Protein AF-V9EL13-F1 (afdb_monomer_lite)

Organism: NCBI:txid1317065

Structure (mmCIF, N/CA/C/O backbone):
data_AF-V9EL13-F1
#
_entry.id   AF-V9EL13-F1
#
loop_
_atom_site.group_PDB
_atom_site.id
_atom_site.type_symbol
_atom_site.label_atom_id
_atom_site.label_alt_id
_atom_site.label_comp_id
_atom_site.label_asym_id
_atom_site.label_entity_id
_atom_site.label_seq_id
_atom_site.pdbx_PDB_ins_code
_atom_site.Cartn_x
_atom_site.Cartn_y
_atom_site.Cartn_z
_atom_site.occupancy
_atom_site.B_iso_or_equiv
_atom_site.auth_seq_id
_atom_site.auth_comp_id
_atom_site.auth_asym_id
_atom_site.auth_atom_id
_atom_site.pdbx_PDB_model_num
ATOM 1 N N . MET A 1 1 ? -51.137 -16.359 30.916 1.00 35.59 1 MET A N 1
ATOM 2 C CA . MET A 1 1 ? -50.747 -15.544 32.087 1.00 35.59 1 MET A CA 1
ATOM 3 C C . MET A 1 1 ? -49.727 -16.357 32.876 1.00 35.59 1 MET A C 1
ATOM 5 O O . MET A 1 1 ? -50.108 -17.359 33.464 1.00 35.59 1 MET A O 1
ATOM 9 N N . ALA A 1 2 ? -48.431 -16.058 32.765 1.00 28.78 2 ALA A N 1
ATOM 10 C CA . ALA A 1 2 ? -47.400 -16.828 33.467 1.00 28.78 2 ALA A CA 1
ATOM 11 C C . ALA A 1 2 ? -47.345 -16.403 34.949 1.00 28.78 2 ALA A C 1
ATOM 13 O O . ALA A 1 2 ? -47.438 -15.203 35.216 1.00 28.78 2 ALA A O 1
ATOM 14 N N . PRO A 1 3 ? -47.212 -17.334 35.911 1.00 33.00 3 PRO A N 1
ATOM 15 C CA . PRO A 1 3 ? -47.057 -16.974 37.312 1.00 33.00 3 PRO A CA 1
ATOM 16 C C . PRO A 1 3 ? -45.688 -16.318 37.505 1.00 33.00 3 PRO A C 1
ATOM 18 O O . PRO A 1 3 ? -44.659 -16.894 37.148 1.00 33.00 3 PRO A O 1
ATOM 21 N N . VAL A 1 4 ? -45.676 -15.109 38.067 1.00 36.12 4 VAL A N 1
ATOM 22 C CA . VAL A 1 4 ? -44.449 -14.434 38.497 1.00 36.12 4 VAL A CA 1
ATOM 23 C C . VAL A 1 4 ? -43.847 -15.273 39.623 1.00 36.12 4 VAL A C 1
ATOM 25 O O . VAL A 1 4 ? -44.318 -15.244 40.758 1.00 36.12 4 VAL A O 1
ATOM 28 N N . ARG A 1 5 ? -42.836 -16.086 39.301 1.00 35.03 5 ARG A N 1
ATOM 29 C CA . ARG A 1 5 ? -42.018 -16.765 40.306 1.00 35.03 5 ARG A CA 1
ATOM 30 C C . ARG A 1 5 ? -41.071 -15.729 40.895 1.00 35.03 5 ARG A C 1
ATOM 32 O O . ARG A 1 5 ? -40.047 -15.415 40.295 1.00 35.03 5 ARG A O 1
ATOM 39 N N . PHE A 1 6 ? -41.439 -15.192 42.052 1.00 44.69 6 PHE A N 1
ATOM 40 C CA . PHE A 1 6 ? -40.528 -14.423 42.887 1.00 44.69 6 PHE A CA 1
ATOM 41 C C . PHE A 1 6 ? -39.468 -15.385 43.440 1.00 44.69 6 PHE A C 1
ATOM 43 O O . PHE A 1 6 ? -39.706 -16.093 44.415 1.00 44.69 6 PHE A O 1
ATOM 50 N N . GLY A 1 7 ? -38.338 -15.487 42.741 1.00 35.47 7 GLY A N 1
ATOM 51 C CA . GLY A 1 7 ? -37.168 -16.214 43.222 1.00 35.47 7 GLY A CA 1
ATOM 52 C C . GLY A 1 7 ? -36.617 -15.570 44.495 1.00 35.47 7 GLY A C 1
ATOM 53 O O . GLY A 1 7 ? -36.578 -14.347 44.594 1.00 35.47 7 GLY A O 1
ATOM 54 N N . ASP A 1 8 ? -36.232 -16.416 45.450 1.00 39.59 8 ASP A N 1
ATOM 55 C CA . ASP A 1 8 ? -35.352 -16.147 46.593 1.00 39.59 8 ASP A CA 1
ATOM 56 C C . ASP A 1 8 ? -35.520 -14.782 47.272 1.00 39.59 8 ASP A C 1
ATOM 58 O O . ASP A 1 8 ? -34.673 -13.892 47.238 1.00 39.59 8 ASP A O 1
ATOM 62 N N . LEU A 1 9 ? -36.638 -14.675 47.981 1.00 43.06 9 LEU A N 1
ATOM 63 C CA . LEU A 1 9 ? -37.092 -13.538 48.774 1.00 43.06 9 LEU A CA 1
ATOM 64 C C . LEU A 1 9 ? -36.311 -13.351 50.098 1.00 43.06 9 LEU A C 1
ATOM 66 O O . LEU A 1 9 ? -36.898 -13.041 51.131 1.00 43.06 9 LEU A O 1
ATOM 70 N N . LYS A 1 10 ? -34.988 -13.566 50.104 1.00 43.31 10 LYS A N 1
ATOM 71 C CA . LYS A 1 10 ? -34.161 -13.490 51.327 1.00 43.31 10 LYS A CA 1
ATOM 72 C C . LYS A 1 10 ? -33.858 -12.067 51.805 1.00 43.31 10 LYS A C 1
ATOM 74 O O . LYS A 1 10 ? -33.350 -11.910 52.907 1.00 43.31 10 LYS A O 1
ATOM 79 N N . GLU A 1 11 ? -34.201 -11.035 51.038 1.00 46.34 11 GLU A N 1
ATOM 80 C CA . GLU A 1 11 ? -33.913 -9.644 51.402 1.00 46.34 11 GLU A CA 1
ATOM 81 C C . GLU A 1 11 ? -35.034 -8.713 50.907 1.00 46.34 11 GLU A C 1
ATOM 83 O O . GLU A 1 11 ? -34.944 -8.085 49.857 1.00 46.34 11 GLU A O 1
ATOM 88 N N . TYR A 1 12 ? -36.155 -8.651 51.637 1.00 50.44 12 TYR A N 1
ATOM 89 C CA . TYR A 1 12 ? -37.242 -7.714 51.321 1.00 50.44 12 TYR A CA 1
ATOM 90 C C . TYR A 1 12 ? -37.017 -6.366 52.019 1.00 50.44 12 TYR A C 1
ATOM 92 O O . TYR A 1 12 ? -37.569 -6.070 53.087 1.00 50.44 12 TYR A O 1
ATOM 100 N N . VAL A 1 13 ? -36.197 -5.516 51.401 1.00 49.62 13 VAL A N 1
ATOM 101 C CA . VAL A 1 13 ? -36.264 -4.073 51.643 1.00 49.62 13 VAL A CA 1
ATOM 102 C C . VAL A 1 13 ? -37.386 -3.545 50.758 1.00 49.62 13 VAL A C 1
ATOM 104 O O . VAL A 1 13 ? -37.246 -3.452 49.545 1.00 49.62 13 VAL A O 1
ATOM 107 N N . VAL A 1 14 ? -38.539 -3.266 51.357 1.00 53.88 14 VAL A N 1
ATOM 108 C CA . VAL A 1 14 ? -39.651 -2.636 50.648 1.00 53.88 14 VAL A CA 1
ATOM 109 C C . VAL A 1 14 ? -39.262 -1.173 50.403 1.00 53.88 14 VAL A C 1
ATOM 111 O O . VAL A 1 14 ? -39.302 -0.366 51.318 1.00 53.88 14 VAL A O 1
ATOM 114 N N . GLN A 1 15 ? -38.788 -0.853 49.199 1.00 58.16 15 GLN A N 1
ATOM 115 C CA . GLN A 1 15 ? -38.261 0.466 48.814 1.00 58.16 15 GLN A CA 1
ATOM 116 C C . GLN A 1 15 ? -39.254 1.283 47.971 1.00 58.16 15 GLN A C 1
ATOM 118 O O . GLN A 1 15 ? -39.000 2.449 47.679 1.00 58.16 15 GLN A O 1
ATOM 123 N N . SER A 1 16 ? -40.391 0.701 47.571 1.00 65.94 16 SER A N 1
ATOM 124 C CA . SER A 1 16 ? -41.408 1.382 46.760 1.00 65.94 16 SER A CA 1
ATOM 125 C C . SER A 1 16 ? -42.843 1.014 47.155 1.00 65.94 16 SER A C 1
ATOM 127 O O . SER A 1 16 ? -43.093 -0.022 47.776 1.00 65.94 16 SER A O 1
ATOM 129 N N . CYS A 1 17 ? -43.807 1.870 46.797 1.00 71.62 17 CYS A N 1
ATOM 130 C CA . CYS A 1 17 ? -45.237 1.631 47.029 1.00 71.62 17 CYS A CA 1
ATOM 131 C C . CYS A 1 17 ? -45.726 0.340 46.339 1.00 71.62 17 CYS A C 1
ATOM 133 O O . CYS A 1 17 ? -46.459 -0.449 46.936 1.00 71.62 17 CYS A O 1
ATOM 135 N N . ASP A 1 18 ? -45.241 0.047 45.129 1.00 72.38 18 ASP A N 1
ATOM 136 C CA . ASP A 1 18 ? -45.589 -1.183 44.403 1.00 72.38 18 ASP A CA 1
ATOM 137 C C . ASP A 1 18 ? -45.125 -2.445 45.134 1.00 72.38 18 ASP A C 1
ATOM 139 O O . ASP A 1 18 ? -45.839 -3.450 45.180 1.00 72.38 18 ASP A O 1
ATOM 143 N N . GLN A 1 19 ? -43.956 -2.388 45.775 1.00 73.94 19 GLN A N 1
ATOM 144 C CA . GLN A 1 19 ? -43.455 -3.488 46.593 1.00 73.94 19 GLN A CA 1
ATOM 145 C C . GLN A 1 19 ? -44.282 -3.665 47.877 1.00 73.94 19 GLN A C 1
ATOM 147 O O . GLN A 1 19 ? -44.539 -4.806 48.265 1.00 73.94 19 GLN A O 1
ATOM 152 N N . GLN A 1 20 ? -44.765 -2.578 48.501 1.00 75.56 20 GLN A N 1
ATOM 153 C CA . GLN A 1 20 ? -45.693 -2.645 49.647 1.00 75.56 20 GLN A CA 1
ATOM 154 C C . GLN A 1 20 ? -46.998 -3.344 49.259 1.00 75.56 20 GLN A C 1
ATOM 156 O O . GLN A 1 20 ? -47.461 -4.245 49.964 1.00 75.56 20 GLN A O 1
ATOM 161 N N . ARG A 1 21 ? -47.567 -2.960 48.112 1.00 78.81 21 ARG A N 1
ATOM 162 C CA . ARG A 1 21 ? -48.810 -3.526 47.573 1.00 78.81 21 ARG A CA 1
ATOM 163 C C . ARG A 1 21 ? -48.651 -4.991 47.191 1.00 78.81 21 ARG A C 1
ATOM 165 O O . ARG A 1 21 ? -49.468 -5.814 47.599 1.00 78.81 21 ARG A O 1
ATOM 172 N N . GLY A 1 22 ? -47.588 -5.323 46.459 1.00 77.81 22 GLY A N 1
ATOM 173 C CA . GLY A 1 22 ? -47.289 -6.692 46.043 1.00 77.81 22 GLY A CA 1
ATOM 174 C C . GLY A 1 22 ? -47.081 -7.623 47.237 1.00 77.81 22 GLY A C 1
ATOM 175 O O . GLY A 1 22 ? -47.644 -8.716 47.277 1.00 77.81 22 GLY A O 1
ATOM 176 N N . LEU A 1 23 ? -46.353 -7.158 48.256 1.00 78.25 23 LEU A N 1
ATOM 177 C CA . LEU A 1 23 ? -46.146 -7.910 49.490 1.00 78.25 23 LEU A CA 1
ATOM 178 C C . LEU A 1 23 ? -47.457 -8.108 50.268 1.00 78.25 23 LEU A C 1
ATOM 180 O O . LEU A 1 23 ? -47.732 -9.210 50.746 1.00 78.25 23 LEU A O 1
ATOM 184 N N . ALA A 1 24 ? -48.285 -7.067 50.381 1.00 82.62 24 ALA A N 1
ATOM 185 C CA . ALA A 1 24 ? -49.574 -7.158 51.059 1.00 82.62 24 ALA A CA 1
ATOM 186 C C . ALA A 1 24 ? -50.545 -8.114 50.342 1.00 82.62 24 ALA A C 1
ATOM 188 O O . ALA A 1 24 ? -51.216 -8.913 51.001 1.00 82.62 24 ALA A O 1
ATOM 189 N N . ALA A 1 25 ? -50.584 -8.079 49.006 1.00 81.56 25 ALA A N 1
ATOM 190 C CA . ALA A 1 25 ? -51.384 -8.986 48.185 1.00 81.56 25 ALA A CA 1
ATOM 191 C C . ALA A 1 25 ? -50.928 -10.441 48.339 1.00 81.56 25 ALA A C 1
ATOM 193 O O . ALA A 1 25 ? -51.754 -11.326 48.559 1.00 81.56 25 ALA A O 1
ATOM 194 N N . HIS A 1 26 ? -49.615 -10.679 48.317 1.00 80.94 26 HIS A N 1
ATOM 195 C CA . HIS A 1 26 ? -49.047 -12.006 48.530 1.00 80.94 26 HIS A CA 1
ATOM 196 C C . HIS A 1 26 ? -49.392 -12.558 49.920 1.00 80.94 26 HIS A C 1
ATOM 198 O O . HIS A 1 26 ? -49.838 -13.696 50.044 1.00 80.94 26 HIS A O 1
ATOM 204 N N . MET A 1 27 ? -49.262 -11.740 50.971 1.00 80.81 27 MET A N 1
ATOM 205 C CA . MET A 1 27 ? -49.657 -12.130 52.327 1.00 80.81 27 MET A CA 1
ATOM 206 C C . MET A 1 27 ? -51.153 -12.439 52.439 1.00 80.81 27 MET A C 1
ATOM 208 O O . MET A 1 27 ? -51.523 -13.384 53.132 1.00 80.81 27 MET A O 1
ATOM 212 N N . ARG A 1 28 ? -52.018 -11.676 51.757 1.00 84.38 28 ARG A N 1
ATOM 213 C CA . ARG A 1 28 ? -53.460 -11.957 51.724 1.00 84.38 28 ARG A CA 1
ATOM 214 C C . ARG A 1 28 ? -53.772 -13.288 51.068 1.00 84.38 28 ARG A C 1
ATOM 216 O O . ARG A 1 28 ? -54.503 -14.084 51.642 1.00 84.38 28 ARG A O 1
ATOM 223 N N . GLN A 1 29 ? -53.167 -13.535 49.915 1.00 80.00 29 GLN A N 1
ATOM 224 C CA . GLN A 1 29 ? -53.351 -14.781 49.192 1.00 80.00 29 GLN A CA 1
ATOM 225 C C . GLN A 1 29 ? -52.805 -15.981 49.978 1.00 80.00 29 GLN A C 1
ATOM 227 O O . GLN A 1 29 ? -53.440 -17.031 50.013 1.00 80.00 29 GLN A O 1
ATOM 232 N N . ALA A 1 30 ? -51.660 -15.830 50.648 1.00 79.62 30 ALA A N 1
ATOM 233 C CA . ALA A 1 30 ? -51.103 -16.865 51.513 1.00 79.62 30 ALA A CA 1
ATOM 234 C C . ALA A 1 30 ? -52.032 -17.185 52.699 1.00 79.62 30 ALA A C 1
ATOM 236 O O . ALA A 1 30 ? -52.263 -18.355 52.985 1.00 79.62 30 ALA A O 1
ATOM 237 N N . ASP A 1 31 ? -52.606 -16.170 53.353 1.00 80.56 31 ASP A N 1
ATOM 238 C CA . ASP A 1 31 ? -53.544 -16.348 54.473 1.00 80.56 31 ASP A CA 1
ATOM 239 C C . ASP A 1 31 ? -54.854 -17.021 54.027 1.00 80.56 31 ASP A C 1
ATOM 241 O O . ASP A 1 31 ? -55.364 -17.889 54.732 1.00 80.56 31 ASP A O 1
ATOM 245 N N . ASP A 1 32 ? -55.366 -16.686 52.837 1.00 80.25 32 ASP A N 1
ATOM 246 C CA . ASP A 1 32 ? -56.552 -17.334 52.262 1.00 80.25 32 ASP A CA 1
ATOM 247 C C . ASP A 1 32 ? -56.271 -18.802 51.871 1.00 80.25 32 ASP A C 1
ATOM 249 O O . ASP A 1 32 ? -57.092 -19.686 52.126 1.00 80.25 32 ASP A O 1
ATOM 253 N N . ASN A 1 33 ? -55.083 -19.092 51.326 1.00 78.62 33 ASN A N 1
ATOM 254 C CA . ASN A 1 33 ? -54.679 -20.441 50.911 1.00 78.62 33 ASN A CA 1
ATOM 255 C C . ASN A 1 33 ? -54.395 -21.396 52.082 1.00 78.62 33 ASN A C 1
ATOM 257 O O . ASN A 1 33 ? -54.445 -22.612 51.905 1.00 78.62 33 ASN A O 1
ATOM 261 N N . LEU A 1 34 ? -54.089 -20.880 53.276 1.00 72.69 34 LEU A N 1
ATOM 262 C CA . LEU A 1 34 ? -53.772 -21.706 54.447 1.00 72.69 34 LEU A CA 1
ATOM 263 C C . LEU A 1 34 ? -55.005 -22.373 55.077 1.00 72.69 34 LEU A C 1
ATOM 265 O O . LEU A 1 34 ? -54.847 -23.201 55.975 1.00 72.69 34 LEU A O 1
ATOM 269 N N . GLY A 1 35 ? -56.224 -22.018 54.652 1.00 64.38 35 GLY A N 1
ATOM 270 C CA . GLY A 1 35 ? -57.475 -22.630 55.124 1.00 64.38 35 GLY A CA 1
ATOM 271 C C . GLY A 1 35 ? -57.798 -22.392 56.609 1.00 64.38 35 GLY A C 1
ATOM 272 O O . GLY A 1 35 ? -58.837 -22.833 57.095 1.00 64.38 35 GLY A O 1
ATOM 273 N N . ARG A 1 36 ? -56.932 -21.672 57.333 1.00 68.12 36 ARG A N 1
ATOM 274 C CA . ARG A 1 36 ? -57.084 -21.238 58.727 1.00 68.12 36 ARG A CA 1
ATOM 275 C C . ARG A 1 36 ? -56.726 -19.759 58.825 1.00 68.12 36 ARG A C 1
ATOM 277 O O . ARG A 1 36 ? -55.761 -19.320 58.209 1.00 68.12 36 ARG A O 1
ATOM 284 N N . THR A 1 37 ? -57.476 -18.991 59.610 1.00 68.38 37 THR A N 1
ATOM 285 C CA . THR A 1 37 ? -57.232 -17.549 59.759 1.00 68.38 37 THR A CA 1
ATOM 286 C C . THR A 1 37 ? -56.024 -17.302 60.668 1.00 68.38 37 THR A C 1
ATOM 288 O O . THR A 1 37 ? -56.166 -17.357 61.892 1.00 68.38 37 THR A O 1
ATOM 291 N N . LEU A 1 38 ? -54.844 -17.040 60.094 1.00 74.25 38 LEU A N 1
ATOM 292 C CA . LEU A 1 38 ? -53.665 -16.621 60.864 1.00 74.25 38 LEU A CA 1
ATOM 293 C C . LEU A 1 38 ? -53.719 -15.124 61.169 1.00 74.25 38 LEU A C 1
ATOM 295 O O . LEU A 1 38 ? -53.411 -14.704 62.286 1.00 74.25 38 LEU A O 1
ATOM 299 N N . PHE A 1 39 ? -54.152 -14.315 60.202 1.00 82.75 39 PHE A N 1
ATOM 300 C CA . PHE A 1 39 ? -54.323 -12.882 60.413 1.00 82.75 39 PHE A CA 1
ATOM 301 C C . PHE A 1 39 ? -55.658 -12.542 61.075 1.00 82.75 39 PHE A C 1
ATOM 303 O O . PHE A 1 39 ? -56.725 -13.028 60.691 1.00 82.75 39 PHE A O 1
ATOM 310 N N . LYS A 1 40 ? -55.614 -11.625 62.050 1.00 84.44 40 LYS A N 1
ATOM 311 C CA . LYS A 1 40 ? -56.825 -11.076 62.671 1.00 84.44 40 LYS A CA 1
ATOM 312 C C . LYS A 1 40 ? -57.558 -10.177 61.672 1.00 84.44 40 LYS A C 1
ATOM 314 O O . LYS A 1 40 ? -56.973 -9.647 60.726 1.00 84.44 40 LYS A O 1
ATOM 319 N N . ARG A 1 41 ? -58.847 -9.916 61.925 1.00 83.56 41 ARG A N 1
ATOM 320 C CA . ARG A 1 41 ? -59.686 -9.022 61.099 1.00 83.56 41 ARG A CA 1
ATOM 321 C C . ARG A 1 41 ? -59.027 -7.659 60.833 1.00 83.56 41 ARG A C 1
ATOM 323 O O . ARG A 1 41 ? -59.097 -7.163 59.713 1.00 83.56 41 ARG A O 1
ATOM 330 N N . ASN A 1 42 ? -58.346 -7.096 61.830 1.00 85.56 42 ASN A N 1
ATOM 331 C CA . ASN A 1 42 ? -57.671 -5.799 61.720 1.00 85.56 42 ASN A CA 1
ATOM 332 C C . ASN A 1 42 ? -56.432 -5.848 60.811 1.00 85.56 42 ASN A C 1
ATOM 334 O O . ASN A 1 42 ? -56.134 -4.871 60.128 1.00 85.56 42 ASN A O 1
ATOM 338 N N . ASP A 1 43 ? -55.720 -6.974 60.776 1.00 85.75 43 ASP A N 1
ATOM 339 C CA . ASP A 1 43 ? -54.536 -7.152 59.928 1.00 85.75 43 ASP A CA 1
ATOM 340 C C . ASP A 1 43 ? -54.951 -7.372 58.477 1.00 85.75 43 ASP A C 1
ATOM 342 O O . ASP A 1 43 ? -54.411 -6.760 57.564 1.00 85.75 43 ASP A O 1
ATOM 346 N N . ARG A 1 44 ? -56.026 -8.132 58.276 1.00 83.19 44 ARG A N 1
ATOM 347 C CA . ARG A 1 44 ? -56.706 -8.295 56.989 1.00 83.19 44 ARG A CA 1
ATOM 348 C C . ARG A 1 44 ? -57.203 -6.965 56.408 1.00 83.19 44 ARG A C 1
ATOM 350 O O . ARG A 1 44 ? -57.007 -6.686 55.224 1.00 83.19 44 ARG A O 1
ATOM 357 N N . GLN A 1 45 ? -57.822 -6.124 57.237 1.00 86.44 45 GLN A N 1
ATOM 358 C CA . GLN A 1 45 ? -58.235 -4.772 56.846 1.00 86.44 45 GLN A CA 1
ATOM 359 C C . GLN A 1 45 ? -57.039 -3.883 56.505 1.00 86.44 45 GLN A C 1
ATOM 361 O O . GLN A 1 45 ? -57.093 -3.155 55.518 1.00 86.44 45 GLN A O 1
ATOM 366 N N . PHE A 1 46 ? -55.955 -3.966 57.280 1.00 87.94 46 PHE A N 1
ATOM 367 C CA . PHE A 1 46 ? -54.719 -3.248 56.987 1.00 87.94 46 PHE A CA 1
ATOM 368 C C . PHE A 1 46 ? -54.114 -3.678 55.645 1.00 87.94 46 PHE A C 1
ATOM 370 O O . PHE A 1 46 ? -53.833 -2.819 54.818 1.00 87.94 46 PHE A O 1
ATOM 377 N N . LEU A 1 47 ? -53.988 -4.981 55.381 1.00 86.62 47 LEU A N 1
ATOM 378 C CA . LEU A 1 47 ? -53.463 -5.479 54.107 1.00 86.62 47 LEU A CA 1
ATOM 379 C C . LEU A 1 47 ? -54.338 -5.036 52.926 1.00 86.62 47 LEU A C 1
ATOM 381 O O . LEU A 1 47 ? -53.807 -4.556 51.934 1.00 86.62 47 LEU A O 1
ATOM 385 N N . ASN A 1 48 ? -55.669 -5.097 53.052 1.00 87.00 48 ASN A N 1
ATOM 386 C CA . ASN A 1 48 ? -56.572 -4.586 52.011 1.00 87.00 48 ASN A CA 1
ATOM 387 C C . ASN A 1 48 ? -56.417 -3.084 51.797 1.00 87.00 48 ASN A C 1
ATOM 389 O O . ASN A 1 48 ? -56.456 -2.625 50.661 1.00 87.00 48 ASN A O 1
ATOM 393 N N . LYS A 1 49 ? -56.230 -2.321 52.877 1.00 86.12 49 LYS A N 1
ATOM 394 C CA . LYS A 1 49 ? -55.968 -0.889 52.784 1.00 86.12 49 LYS A CA 1
ATOM 395 C C . LYS A 1 49 ? -54.677 -0.615 52.018 1.00 86.12 49 LYS A C 1
ATOM 397 O O . LYS A 1 49 ? -54.687 0.276 51.189 1.00 86.12 49 LYS A O 1
ATOM 402 N N . VAL A 1 50 ? -53.609 -1.376 52.263 1.00 84.50 50 VAL A N 1
ATOM 403 C CA . VAL A 1 50 ? -52.339 -1.227 51.533 1.00 84.50 50 VAL A CA 1
ATOM 404 C C . VAL A 1 50 ? -52.503 -1.614 50.060 1.00 84.50 50 VAL A C 1
ATOM 406 O O . VAL A 1 50 ? -52.060 -0.873 49.195 1.00 84.50 50 VAL A O 1
ATOM 409 N N . ILE A 1 51 ? -53.175 -2.732 49.758 1.00 83.94 51 ILE A N 1
ATOM 410 C CA . ILE A 1 51 ? -53.405 -3.210 48.379 1.00 83.94 51 ILE A CA 1
ATOM 411 C C . ILE A 1 51 ? -54.210 -2.195 47.557 1.00 83.94 51 ILE A C 1
ATOM 413 O O . ILE A 1 51 ? -53.904 -1.964 46.388 1.00 83.94 51 ILE A O 1
ATOM 417 N N . HIS A 1 52 ? -55.243 -1.611 48.167 1.00 83.62 52 HIS A N 1
A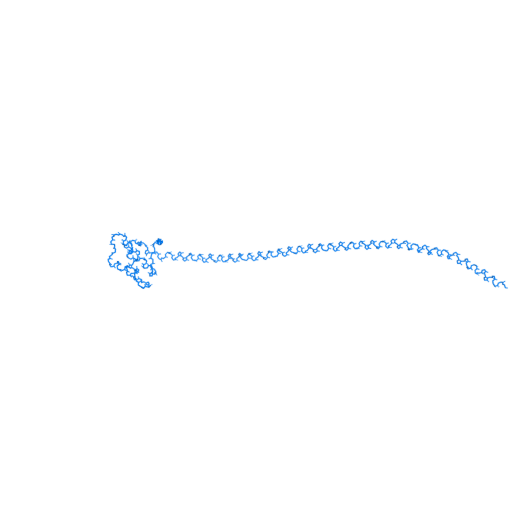TOM 418 C CA . HIS A 1 52 ? -56.169 -0.684 47.517 1.00 83.62 52 HIS A CA 1
ATOM 419 C C . HIS A 1 52 ? -55.867 0.787 47.813 1.00 83.62 52 HIS A C 1
ATOM 421 O O . HIS A 1 52 ? -56.712 1.637 47.528 1.00 83.62 52 HIS A O 1
ATOM 427 N N . ASP A 1 53 ? -54.711 1.108 48.401 1.00 78.81 53 ASP A N 1
ATOM 428 C CA . ASP A 1 53 ? -54.353 2.504 48.634 1.00 78.81 53 ASP A CA 1
ATOM 429 C C . ASP A 1 53 ? -54.288 3.219 47.276 1.00 78.81 53 ASP A C 1
ATOM 431 O O . ASP A 1 53 ? -53.710 2.712 46.315 1.00 78.81 53 ASP A O 1
ATOM 435 N N . ALA A 1 54 ? -54.921 4.382 47.155 1.00 65.50 54 ALA A N 1
ATOM 436 C CA . ALA A 1 54 ? -54.880 5.166 45.923 1.00 65.50 54 ALA A CA 1
ATOM 437 C C . ALA A 1 54 ? -53.562 5.950 45.801 1.00 65.50 54 ALA A C 1
ATOM 439 O O . ALA A 1 54 ? -53.168 6.330 44.701 1.00 65.50 54 ALA A O 1
ATOM 440 N N . SER A 1 55 ? -52.864 6.169 46.921 1.00 68.12 55 SER A N 1
ATOM 441 C CA . SER A 1 55 ? -51.597 6.899 46.962 1.00 68.12 55 SER A CA 1
ATOM 442 C C . SER A 1 55 ? -50.458 6.050 46.394 1.00 68.12 55 SER A C 1
ATOM 444 O O . SER A 1 55 ? -50.214 4.934 46.853 1.00 68.12 55 SER A O 1
ATOM 446 N N . MET A 1 56 ? -49.748 6.590 45.400 1.00 61.19 56 MET A N 1
ATOM 447 C CA . MET A 1 56 ? -48.516 6.002 44.849 1.00 61.19 56 MET A CA 1
ATOM 448 C C . MET A 1 56 ? -47.293 6.261 45.743 1.00 61.19 56 MET A C 1
ATOM 450 O O . MET A 1 56 ? -46.185 5.828 45.424 1.00 61.19 56 MET A O 1
ATOM 454 N N . ASP A 1 57 ? -47.480 6.963 46.861 1.00 73.56 57 ASP A N 1
ATOM 455 C CA . ASP A 1 57 ? -46.388 7.352 47.737 1.00 73.56 57 ASP A CA 1
ATOM 456 C C . ASP A 1 57 ? -45.990 6.189 48.637 1.00 73.56 57 ASP A C 1
ATOM 458 O O . ASP A 1 57 ? -46.819 5.493 49.230 1.00 73.56 57 ASP A O 1
ATOM 462 N N . HIS A 1 58 ? -44.683 5.994 48.758 1.00 70.19 58 HIS A N 1
ATOM 463 C CA . HIS A 1 58 ? -44.126 5.050 49.706 1.00 70.19 58 HIS A CA 1
ATOM 464 C C . HIS A 1 58 ? -44.363 5.553 51.135 1.00 70.19 58 HIS A C 1
ATOM 466 O O . HIS A 1 58 ? -43.966 6.667 51.483 1.00 70.19 58 HIS A O 1
ATOM 472 N N . ARG A 1 59 ? -44.989 4.724 51.981 1.00 73.94 59 ARG A N 1
ATOM 473 C CA . ARG A 1 59 ? -45.230 5.054 53.393 1.00 73.94 59 ARG A CA 1
ATOM 474 C C . ARG A 1 59 ? -44.355 4.193 54.303 1.00 73.94 59 ARG A C 1
ATOM 476 O O . ARG A 1 59 ? -44.700 3.029 54.519 1.00 73.94 59 ARG A O 1
ATOM 483 N N . PRO A 1 60 ? -43.288 4.740 54.911 1.00 72.75 60 PRO A N 1
ATOM 484 C CA . PRO A 1 60 ? -42.372 3.971 55.765 1.00 72.75 60 PRO A CA 1
ATOM 485 C C . PRO A 1 60 ? -43.058 3.302 56.969 1.00 72.75 60 PRO A C 1
ATOM 487 O O . PRO A 1 60 ? -42.599 2.298 57.513 1.00 72.75 60 PRO A O 1
ATOM 490 N N . GLU A 1 61 ? -44.190 3.855 57.402 1.00 76.88 61 GLU A N 1
ATOM 491 C CA . GLU A 1 61 ? -45.026 3.317 58.478 1.00 76.88 61 GLU A CA 1
ATOM 492 C C . GLU A 1 61 ? -45.635 1.953 58.120 1.00 76.88 61 GLU A C 1
ATOM 494 O O . GLU A 1 61 ? -45.801 1.097 58.994 1.00 76.88 61 GLU A O 1
ATOM 499 N N . TYR A 1 62 ? -45.947 1.729 56.838 1.00 78.62 62 TYR A N 1
ATOM 500 C CA . TYR A 1 62 ? -46.515 0.469 56.362 1.00 78.62 62 TYR A CA 1
ATOM 501 C C . TYR A 1 62 ? -45.468 -0.638 56.360 1.00 78.62 62 TYR A C 1
ATOM 503 O O . TYR A 1 62 ? -45.794 -1.759 56.740 1.00 78.62 62 TYR A O 1
ATOM 511 N N . ASP A 1 63 ? -44.205 -0.327 56.067 1.00 75.06 63 ASP A N 1
ATOM 512 C CA . ASP A 1 63 ? -43.127 -1.319 56.036 1.00 75.06 63 ASP A CA 1
ATOM 513 C C . ASP A 1 63 ? -42.923 -2.021 57.368 1.00 75.06 63 ASP A C 1
ATOM 515 O O . ASP A 1 63 ? -42.798 -3.244 57.407 1.00 75.06 63 ASP A O 1
ATOM 519 N N . LYS A 1 64 ? -42.906 -1.268 58.475 1.00 76.31 64 LYS A N 1
ATOM 520 C CA . LYS A 1 64 ? -42.707 -1.851 59.811 1.00 76.31 64 LYS A CA 1
ATOM 521 C C . LYS A 1 64 ? -43.790 -2.882 60.115 1.00 76.31 64 LYS A C 1
ATOM 523 O O . LYS A 1 64 ? -43.490 -3.979 60.585 1.00 76.31 64 LYS A O 1
ATOM 528 N N . ARG A 1 65 ? -45.043 -2.545 59.802 1.00 80.06 65 ARG A N 1
ATOM 529 C CA . ARG A 1 65 ? -46.192 -3.417 60.052 1.00 80.06 65 ARG A CA 1
ATOM 530 C C . ARG A 1 65 ? -46.263 -4.582 59.062 1.00 80.06 65 ARG A C 1
ATOM 532 O O . ARG A 1 65 ? -46.548 -5.702 59.474 1.00 80.06 65 ARG A O 1
ATOM 539 N N . LEU A 1 66 ? -45.949 -4.356 57.786 1.00 81.31 66 LEU A N 1
ATOM 540 C CA . LEU A 1 66 ? -45.883 -5.404 56.765 1.00 81.31 66 LEU A CA 1
ATOM 541 C C . LEU A 1 66 ? -44.784 -6.423 57.078 1.00 81.31 66 LEU A C 1
ATOM 543 O O . LEU A 1 66 ? -45.046 -7.617 57.006 1.00 81.31 66 LEU A O 1
ATOM 547 N N . LYS A 1 67 ? -43.592 -5.987 57.504 1.00 77.06 67 LYS A N 1
ATOM 548 C CA . LYS A 1 67 ? -42.500 -6.889 57.910 1.00 77.06 67 LYS A CA 1
ATOM 549 C C . LYS A 1 67 ? -42.882 -7.757 59.114 1.00 77.06 67 LYS A C 1
ATOM 551 O O . LYS A 1 67 ? -42.591 -8.950 59.125 1.00 77.06 67 LYS A O 1
ATOM 556 N N . GLN A 1 68 ? -43.578 -7.190 60.104 1.00 78.19 68 GLN A N 1
ATOM 557 C CA . GLN A 1 68 ? -44.087 -7.952 61.253 1.00 78.19 68 GLN A CA 1
ATOM 558 C C . GLN A 1 68 ? -45.112 -9.016 60.834 1.00 78.19 68 GLN A C 1
ATOM 560 O O . GLN A 1 68 ? -45.006 -10.167 61.258 1.00 78.19 68 GLN A O 1
ATOM 565 N N . LEU A 1 69 ? -46.073 -8.653 59.978 1.00 79.56 69 LEU A N 1
ATOM 566 C CA . LEU A 1 69 ? -47.075 -9.590 59.459 1.00 79.56 69 LEU A CA 1
ATOM 567 C C . LEU A 1 69 ? -46.447 -10.663 58.563 1.00 79.56 69 LEU A C 1
ATOM 569 O O . LEU A 1 69 ? -46.807 -11.831 58.675 1.00 79.56 69 LEU A O 1
ATOM 573 N N . ALA A 1 70 ? -45.462 -10.298 57.743 1.00 77.31 70 ALA A N 1
ATOM 574 C CA . ALA A 1 70 ? -44.748 -11.224 56.870 1.00 77.31 70 ALA A CA 1
ATOM 575 C C . ALA A 1 70 ? -43.983 -12.289 57.665 1.00 77.31 70 ALA A C 1
ATOM 577 O O . ALA A 1 70 ? -43.996 -13.458 57.286 1.00 77.31 70 ALA A O 1
ATOM 578 N N . LYS A 1 71 ? -43.381 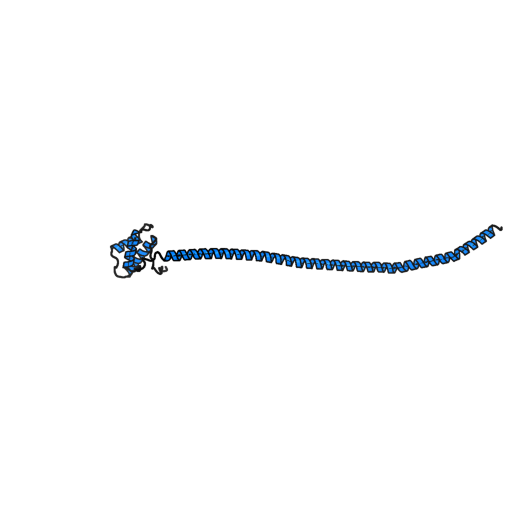-11.909 58.800 1.00 75.00 71 LYS A N 1
ATOM 579 C CA . LYS A 1 71 ? -42.738 -12.848 59.728 1.00 75.00 71 LYS A CA 1
ATOM 580 C C . LYS A 1 71 ? -43.748 -13.806 60.370 1.00 75.00 71 LYS A C 1
ATOM 582 O O . LYS A 1 71 ? -43.464 -14.991 60.495 1.00 75.00 71 LYS A O 1
ATOM 587 N N . LEU A 1 72 ? -44.934 -13.313 60.740 1.00 72.69 72 LEU A N 1
ATOM 588 C CA . LEU A 1 72 ? -46.015 -14.121 61.328 1.00 72.69 72 LEU A CA 1
ATOM 589 C C . LEU A 1 72 ? -46.534 -15.209 60.381 1.00 72.69 72 LEU A C 1
ATOM 591 O O . LEU A 1 72 ? -46.868 -16.298 60.837 1.00 72.69 72 LEU A O 1
ATOM 595 N N . ILE A 1 73 ? -46.596 -14.921 59.080 1.00 72.69 73 ILE A N 1
ATOM 596 C CA . ILE A 1 73 ? -47.052 -15.880 58.066 1.00 72.69 73 ILE A CA 1
ATOM 597 C C . ILE A 1 73 ? -45.903 -16.695 57.441 1.00 72.69 73 ILE A C 1
ATOM 599 O O . ILE A 1 73 ? -46.150 -17.565 56.612 1.00 72.69 73 ILE A O 1
ATOM 603 N N . GLY A 1 74 ? -44.652 -16.432 57.837 1.00 66.69 74 GLY A N 1
ATOM 604 C CA . GLY A 1 74 ? -43.469 -17.122 57.309 1.00 66.69 74 GLY A CA 1
ATOM 605 C C . GLY A 1 74 ? -43.099 -16.733 55.873 1.00 66.69 74 GLY A C 1
ATOM 606 O O . GLY A 1 74 ? -42.427 -17.495 55.191 1.00 66.69 74 GLY A O 1
ATOM 607 N N . VAL A 1 75 ? -43.539 -15.563 55.398 1.00 64.25 75 VAL A N 1
ATOM 608 C CA . VAL A 1 75 ? -43.195 -15.026 54.066 1.00 64.25 75 VAL A CA 1
ATOM 609 C C . VAL A 1 75 ? -41.791 -14.398 54.052 1.00 64.25 75 VAL A C 1
ATOM 611 O O . VAL A 1 75 ? -41.200 -14.265 52.986 1.00 64.25 75 VAL A O 1
ATOM 614 N N . ILE A 1 76 ? -41.244 -14.029 55.218 1.00 58.28 76 ILE A N 1
ATOM 615 C CA . ILE A 1 76 ? -39.868 -13.524 55.372 1.00 58.28 76 ILE A CA 1
ATOM 616 C C . ILE A 1 76 ? -39.162 -14.317 56.481 1.00 58.28 76 ILE A C 1
ATOM 618 O O . ILE A 1 76 ? -39.701 -14.445 57.584 1.00 58.28 76 ILE A O 1
ATOM 622 N N . ASP A 1 77 ? -37.950 -14.802 56.196 1.00 50.38 77 ASP A N 1
ATOM 623 C CA . ASP A 1 77 ? -37.085 -15.490 57.161 1.00 50.38 77 ASP A CA 1
ATOM 624 C C . ASP A 1 77 ? -36.628 -14.545 58.284 1.00 50.38 77 ASP A C 1
ATOM 626 O O . ASP A 1 77 ? -36.250 -13.394 58.057 1.00 50.38 77 ASP A O 1
ATOM 630 N N . ALA A 1 78 ? -36.632 -15.050 59.521 1.00 47.50 78 ALA A N 1
ATOM 631 C CA . ALA A 1 78 ? -36.311 -14.285 60.727 1.00 47.50 78 ALA A CA 1
ATOM 632 C C . ALA A 1 78 ? -34.874 -13.718 60.767 1.00 47.50 78 ALA A C 1
ATOM 634 O O . ALA A 1 78 ? -34.638 -12.792 61.543 1.00 47.50 78 ALA A O 1
ATOM 635 N N . ASP A 1 79 ? -33.969 -14.228 59.925 1.00 47.25 79 ASP A N 1
ATOM 636 C CA . ASP A 1 79 ? -32.555 -13.830 59.830 1.00 47.25 79 ASP A CA 1
ATOM 637 C C . ASP A 1 79 ? -32.268 -12.756 58.765 1.00 47.25 79 ASP A C 1
ATOM 639 O O . ASP A 1 79 ? -31.160 -12.225 58.694 1.00 47.25 79 ASP A O 1
ATOM 643 N N . ALA A 1 80 ? -33.256 -12.368 57.953 1.00 49.09 80 ALA A N 1
ATOM 644 C CA . ALA A 1 80 ? -33.064 -11.420 56.849 1.00 49.09 80 ALA A CA 1
ATOM 645 C C . ALA A 1 80 ? -32.854 -9.953 57.289 1.00 49.09 80 ALA A C 1
ATOM 647 O O . ALA A 1 80 ? -32.630 -9.075 56.460 1.00 49.09 80 ALA A O 1
ATOM 648 N N . THR A 1 81 ? -32.944 -9.644 58.585 1.00 44.44 81 THR A N 1
ATOM 649 C CA . THR A 1 81 ? -32.929 -8.260 59.092 1.00 44.44 81 THR A CA 1
ATOM 650 C C . THR A 1 81 ? -31.543 -7.673 59.392 1.00 44.44 81 THR A C 1
ATOM 652 O O . THR A 1 81 ? -31.486 -6.586 59.961 1.00 44.44 81 THR A O 1
ATOM 655 N N . HIS A 1 82 ? -30.432 -8.324 59.017 1.00 46.50 82 HIS A N 1
ATOM 656 C CA . HIS A 1 82 ? -29.089 -7.864 59.423 1.00 46.50 82 HIS A CA 1
ATOM 657 C C . HIS A 1 82 ? -27.973 -7.832 58.354 1.00 46.50 82 HIS A C 1
ATOM 659 O O . HIS A 1 82 ? -26.811 -7.665 58.723 1.00 46.50 82 HIS A O 1
ATOM 665 N N . HIS A 1 83 ? -28.266 -7.904 57.049 1.00 44.84 83 HIS A N 1
ATOM 666 C CA . HIS A 1 83 ? -27.216 -7.968 56.009 1.00 44.84 83 HIS A CA 1
ATOM 667 C C . HIS A 1 83 ? -26.907 -6.688 55.205 1.00 44.84 83 HIS A C 1
ATOM 669 O O . HIS A 1 83 ? -26.156 -6.745 54.235 1.00 44.84 83 HIS A O 1
ATOM 675 N N . ASP A 1 84 ? -27.319 -5.512 55.677 1.00 47.47 84 ASP A N 1
ATOM 676 C CA . ASP A 1 84 ? -27.234 -4.246 54.918 1.00 47.47 84 ASP A CA 1
ATOM 677 C C . ASP A 1 84 ? -25.834 -3.572 54.858 1.00 47.47 84 ASP A C 1
ATOM 679 O O . ASP A 1 84 ? -25.705 -2.406 54.499 1.00 47.47 84 ASP A O 1
ATOM 683 N N . VAL A 1 85 ? -24.747 -4.265 55.231 1.00 50.41 85 VAL A N 1
ATOM 684 C CA . VAL A 1 85 ? -23.380 -3.676 55.252 1.00 50.41 85 VAL A CA 1
ATOM 685 C C . VAL A 1 85 ? -22.359 -4.479 54.430 1.00 50.41 85 VAL A C 1
ATOM 687 O O . VAL A 1 85 ? -21.360 -3.937 53.961 1.00 50.41 85 VAL A O 1
ATOM 690 N N . GLY A 1 86 ? -22.593 -5.773 54.186 1.00 49.72 86 GLY A N 1
ATOM 691 C CA . GLY A 1 86 ? -21.633 -6.638 53.479 1.00 49.72 86 GLY A CA 1
ATOM 692 C C . GLY A 1 86 ? -21.724 -6.579 51.948 1.00 49.72 86 GLY A C 1
ATOM 693 O O . GLY A 1 86 ? -20.721 -6.757 51.251 1.00 49.72 86 GLY A O 1
ATOM 694 N N . THR A 1 87 ? -22.916 -6.318 51.413 1.00 52.81 87 THR A N 1
ATOM 695 C CA . THR A 1 87 ? -23.217 -6.309 49.973 1.00 52.81 87 THR A CA 1
ATOM 696 C C . THR A 1 87 ? -22.714 -5.041 49.278 1.00 52.81 87 THR A C 1
ATOM 698 O O . THR A 1 87 ? -22.152 -5.141 48.185 1.00 52.81 87 THR A O 1
ATOM 701 N N . ASP A 1 88 ? -22.779 -3.880 49.936 1.00 61.72 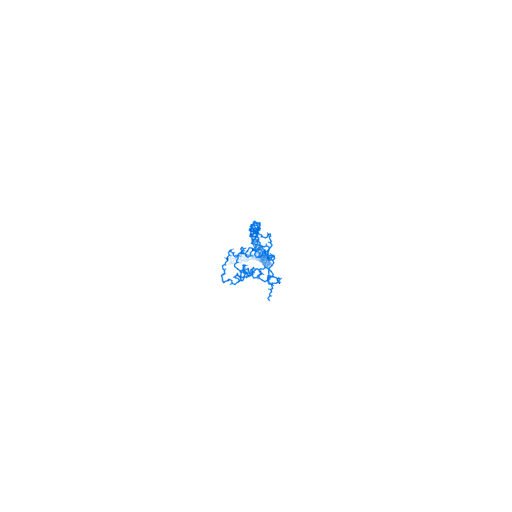88 ASP A N 1
ATOM 702 C CA . ASP A 1 88 ? -22.317 -2.594 49.386 1.00 61.72 88 ASP A CA 1
ATOM 703 C C . ASP A 1 88 ? -20.790 -2.560 49.169 1.00 61.72 88 ASP A C 1
ATOM 705 O O . ASP A 1 88 ? -20.299 -2.132 48.123 1.00 61.72 88 ASP A O 1
ATOM 709 N N . HIS A 1 89 ? -19.999 -3.115 50.094 1.00 65.75 89 HIS A N 1
ATOM 710 C CA . HIS A 1 89 ? -18.542 -3.193 49.920 1.00 65.75 89 HIS A CA 1
ATOM 711 C C . HIS A 1 89 ? -18.126 -4.133 48.782 1.00 65.75 89 HIS A C 1
ATOM 713 O O . HIS A 1 89 ? -17.197 -3.822 48.029 1.00 65.75 89 HIS A O 1
ATOM 719 N N . ARG A 1 90 ? -18.818 -5.269 48.619 1.00 72.50 90 ARG A N 1
ATOM 720 C CA . ARG A 1 90 ? -18.550 -6.210 47.522 1.00 72.50 90 ARG A CA 1
ATOM 721 C C . ARG A 1 90 ? -18.943 -5.612 46.171 1.00 72.50 90 ARG A C 1
ATOM 723 O O . ARG A 1 90 ? -18.189 -5.750 45.209 1.00 72.50 90 ARG A O 1
ATOM 730 N N . PHE A 1 91 ? -20.069 -4.902 46.118 1.00 76.00 91 PHE A N 1
ATOM 731 C CA . PHE A 1 91 ? -20.533 -4.200 44.924 1.00 76.00 91 PHE A CA 1
ATOM 732 C C . PHE A 1 91 ? -19.585 -3.057 44.527 1.00 76.00 91 PHE A C 1
ATOM 734 O O . PHE A 1 91 ? -19.152 -2.986 43.377 1.00 76.00 91 PHE A O 1
ATOM 741 N N . LYS A 1 92 ? -19.140 -2.238 45.491 1.00 77.50 92 LYS A N 1
ATOM 742 C CA . LYS A 1 92 ? -18.131 -1.186 45.269 1.00 77.50 92 LYS A CA 1
ATOM 743 C C . LYS A 1 92 ? -16.802 -1.738 44.751 1.00 77.50 92 LYS A C 1
ATOM 745 O O . LYS A 1 92 ? -16.195 -1.136 43.863 1.00 77.50 92 LYS A O 1
ATOM 750 N N . ARG A 1 93 ? -16.353 -2.891 45.264 1.00 80.69 93 ARG A N 1
ATOM 751 C CA . ARG A 1 93 ? -15.131 -3.558 44.781 1.00 80.69 93 ARG A CA 1
ATOM 752 C C . ARG A 1 93 ? -15.280 -4.012 43.326 1.00 80.69 93 ARG A C 1
ATOM 754 O O . ARG A 1 93 ? -14.406 -3.715 42.514 1.00 80.69 93 ARG A O 1
ATOM 761 N N . LEU A 1 94 ? -16.408 -4.640 42.987 1.00 81.69 94 LEU A N 1
ATOM 762 C CA . LEU A 1 94 ? -16.726 -5.069 41.621 1.00 81.69 94 LEU A CA 1
ATOM 763 C C . LEU A 1 94 ? -16.819 -3.887 40.648 1.00 81.69 94 LEU A C 1
ATOM 765 O O . LEU A 1 94 ? -16.258 -3.955 39.559 1.00 81.69 94 LEU A O 1
ATOM 769 N N . GLU A 1 95 ? -17.444 -2.771 41.030 1.00 83.75 95 GLU A N 1
ATOM 770 C CA . GLU A 1 95 ? -17.457 -1.553 40.206 1.00 83.75 95 GLU A CA 1
ATOM 771 C C . GLU A 1 95 ? -16.054 -0.982 39.964 1.00 83.75 95 GLU A C 1
ATOM 773 O O . GLU A 1 95 ? -15.766 -0.419 38.903 1.00 83.75 95 GLU A O 1
ATOM 778 N N . GLN A 1 96 ? -15.176 -1.056 40.963 1.00 86.12 96 GLN A N 1
ATOM 779 C CA . GLN A 1 96 ? -13.812 -0.556 40.836 1.00 86.12 96 GLN A CA 1
ATOM 780 C C . GLN A 1 96 ? -12.980 -1.445 39.903 1.00 86.12 96 GLN A C 1
ATOM 782 O O . GLN A 1 96 ? -12.215 -0.925 39.089 1.00 86.12 96 GLN A O 1
ATOM 787 N N . GLU A 1 97 ? -13.164 -2.764 39.971 1.00 89.06 97 GLU A N 1
ATOM 788 C CA . GLU A 1 97 ? -12.564 -3.725 39.040 1.00 89.06 97 GLU A CA 1
ATOM 789 C C . GLU A 1 97 ? -13.096 -3.540 37.616 1.00 89.06 97 GLU A C 1
ATOM 791 O O . GLU A 1 97 ? -12.301 -3.443 36.682 1.00 89.06 97 GLU A O 1
ATOM 796 N N . ASN A 1 98 ? -14.408 -3.356 37.444 1.00 87.69 98 ASN A N 1
ATOM 797 C CA . ASN A 1 98 ? -15.016 -3.098 36.136 1.00 87.69 98 ASN A CA 1
ATOM 798 C C . ASN A 1 98 ? -14.477 -1.809 35.498 1.00 87.69 98 ASN A C 1
ATOM 800 O O . ASN A 1 98 ? -14.159 -1.768 34.311 1.00 87.69 98 ASN A O 1
ATOM 804 N N . ARG A 1 99 ? -14.289 -0.751 36.300 1.00 89.31 99 ARG A N 1
ATOM 805 C CA . ARG A 1 99 ? -13.661 0.496 35.835 1.00 89.31 99 ARG A CA 1
ATOM 806 C C . ARG A 1 99 ? -12.205 0.300 35.413 1.00 89.31 99 ARG A C 1
ATOM 808 O O . ARG A 1 99 ? -11.777 0.935 34.453 1.00 89.31 99 ARG A O 1
ATOM 815 N N . LYS A 1 100 ? -11.441 -0.548 36.109 1.00 92.69 100 LYS A N 1
ATOM 816 C CA . LYS A 1 100 ? -10.056 -0.875 35.726 1.00 92.69 100 LYS A CA 1
ATOM 817 C C . LYS A 1 100 ? -10.015 -1.675 34.425 1.00 92.69 100 LYS A C 1
ATOM 819 O O . LYS A 1 100 ? -9.285 -1.288 33.517 1.00 92.69 100 LYS A O 1
ATOM 824 N N . LEU A 1 101 ? -10.840 -2.716 34.315 1.00 93.31 101 LEU A N 1
ATOM 825 C CA . LEU A 1 101 ? -10.975 -3.540 33.110 1.00 93.31 101 LEU A CA 1
ATOM 826 C C . LEU A 1 101 ? -11.389 -2.703 31.899 1.00 93.31 101 LEU A C 1
ATOM 828 O O . LEU A 1 101 ? -10.799 -2.836 30.832 1.00 93.31 101 LEU A O 1
ATOM 832 N N . LYS A 1 102 ? -12.334 -1.771 32.072 1.00 93.94 102 LYS A N 1
ATOM 833 C CA . LYS A 1 102 ? -12.758 -0.863 31.001 1.00 93.94 102 LYS A CA 1
ATOM 834 C C . LYS A 1 102 ? -11.602 -0.014 30.464 1.00 93.94 102 LYS A C 1
ATOM 836 O O . LYS A 1 102 ? -11.431 0.071 29.255 1.00 93.94 102 LYS A O 1
ATOM 841 N N . ARG A 1 103 ? -10.768 0.555 31.343 1.00 91.94 103 ARG A N 1
ATOM 842 C CA . ARG A 1 103 ? -9.586 1.329 30.914 1.00 91.94 103 ARG A CA 1
ATOM 843 C C . ARG A 1 103 ? -8.550 0.462 30.204 1.00 91.94 103 ARG A C 1
ATOM 845 O O . ARG A 1 103 ? -7.954 0.908 29.232 1.00 91.94 103 ARG A O 1
ATOM 852 N N . GLN A 1 104 ? -8.334 -0.765 30.679 1.00 93.88 104 GLN A N 1
ATOM 853 C CA . GLN A 1 104 ? -7.430 -1.711 30.016 1.00 93.88 104 GLN A CA 1
ATOM 854 C C . GLN A 1 104 ? -7.937 -2.078 28.619 1.00 93.88 104 GLN A C 1
ATOM 856 O O . GLN A 1 104 ? -7.153 -2.111 27.676 1.00 93.88 104 GLN A O 1
ATOM 861 N N . LEU A 1 105 ? -9.247 -2.289 28.476 1.00 94.31 105 LEU A N 1
ATOM 862 C CA . LEU A 1 105 ? -9.873 -2.563 27.189 1.00 94.31 105 LEU A CA 1
ATOM 863 C C . LEU A 1 105 ? -9.747 -1.371 26.234 1.00 94.31 105 LEU A C 1
ATOM 865 O O . LEU A 1 105 ? -9.385 -1.570 25.082 1.00 94.31 105 LEU A O 1
ATOM 869 N N . GLU A 1 106 ? -9.992 -0.145 26.704 1.00 93.94 106 GLU A N 1
ATOM 870 C CA . GLU A 1 106 ? -9.824 1.082 25.907 1.00 93.94 106 GLU A CA 1
ATOM 871 C C . GLU A 1 106 ? -8.370 1.269 25.444 1.00 93.94 106 GLU A C 1
ATOM 873 O O . GLU A 1 106 ? -8.124 1.614 24.284 1.00 93.94 106 GLU A O 1
ATOM 878 N N . PHE A 1 107 ? -7.400 0.985 26.317 1.00 95.06 107 PHE A N 1
ATOM 879 C CA . PHE A 1 107 ? -5.982 1.029 25.968 1.00 95.06 107 PHE A CA 1
ATOM 880 C C . PHE A 1 107 ? -5.631 -0.013 24.897 1.00 95.06 107 PHE A C 1
ATOM 882 O O . PHE A 1 107 ? -5.063 0.341 23.864 1.00 95.06 107 PHE A O 1
ATOM 889 N N . ALA A 1 108 ? -6.060 -1.265 25.082 1.00 93.56 108 ALA A N 1
ATOM 890 C CA . ALA A 1 108 ? -5.842 -2.336 24.112 1.00 93.56 108 ALA A CA 1
ATOM 891 C C . ALA A 1 108 ? -6.494 -2.027 22.752 1.00 93.56 108 ALA A C 1
ATOM 893 O O . ALA A 1 108 ? -5.890 -2.253 21.707 1.00 93.56 108 ALA A O 1
ATOM 894 N N . LEU A 1 109 ? -7.700 -1.448 22.744 1.00 95.56 109 LEU A N 1
ATOM 895 C CA . LEU A 1 109 ? -8.385 -1.008 21.522 1.00 95.56 109 LEU A CA 1
ATOM 896 C C . LEU A 1 109 ? -7.600 0.084 20.786 1.00 95.56 109 LEU A C 1
ATOM 898 O O . LEU A 1 109 ? -7.549 0.096 19.555 1.00 95.56 109 LEU A O 1
ATOM 902 N N . THR A 1 110 ? -6.972 0.987 21.538 1.00 94.19 110 THR A N 1
ATOM 903 C CA . THR A 1 110 ? -6.147 2.064 20.983 1.00 94.19 110 THR A CA 1
ATOM 904 C C . THR A 1 110 ? -4.865 1.512 20.364 1.00 94.19 110 THR A C 1
ATOM 906 O O . THR A 1 110 ? -4.519 1.891 19.245 1.00 94.19 110 THR A O 1
ATOM 909 N N . GLU A 1 111 ? -4.190 0.576 21.037 1.00 94.19 111 GLU A N 1
ATOM 910 C CA . GLU A 1 111 ? -3.030 -0.122 20.472 1.00 94.19 111 GLU A CA 1
ATOM 911 C C . GLU A 1 111 ? -3.400 -0.886 19.201 1.00 94.19 111 GLU A C 1
ATOM 913 O O . GLU A 1 111 ? -2.712 -0.766 18.189 1.00 94.19 111 GLU A O 1
ATOM 918 N N . LEU A 1 112 ? -4.521 -1.609 19.211 1.00 93.81 112 LEU A N 1
ATOM 919 C CA . LEU A 1 112 ? -4.976 -2.403 18.071 1.00 93.81 112 LEU A CA 1
ATOM 920 C C . LEU A 1 112 ? -5.297 -1.524 16.855 1.00 93.81 112 LEU A C 1
ATOM 922 O O . LEU A 1 112 ? -4.920 -1.859 15.732 1.00 93.81 112 LEU A O 1
ATOM 926 N N . LYS A 1 113 ? -5.899 -0.350 17.081 1.00 94.31 113 LYS A N 1
ATOM 927 C CA . LYS A 1 113 ? -6.094 0.665 16.038 1.00 94.31 113 LYS A CA 1
ATOM 928 C C . LYS A 1 113 ? -4.760 1.175 15.485 1.0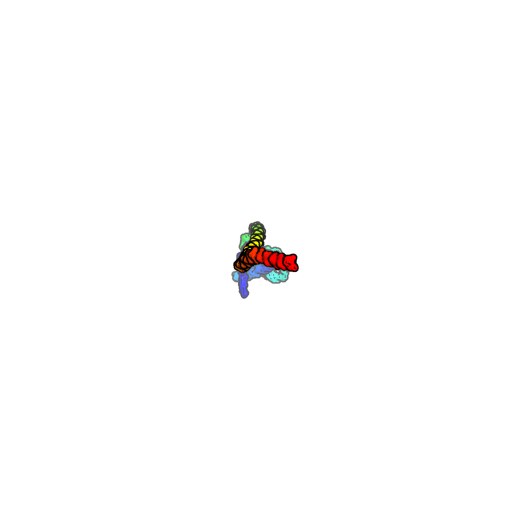0 94.31 113 LYS A C 1
ATOM 930 O O . LYS A 1 113 ? -4.603 1.295 14.275 1.00 94.31 113 LYS A O 1
ATOM 935 N N . ASN A 1 114 ? -3.782 1.421 16.353 1.00 94.56 114 ASN A N 1
ATOM 936 C CA . ASN A 1 114 ? -2.458 1.877 15.938 1.00 94.56 114 ASN A CA 1
ATOM 937 C C . ASN A 1 114 ? -1.720 0.804 15.109 1.00 94.56 114 ASN A C 1
ATOM 939 O O . ASN A 1 114 ? -1.097 1.110 14.092 1.00 94.56 114 ASN A O 1
ATOM 943 N N . TYR A 1 115 ? -1.844 -0.475 15.485 1.00 92.19 115 TYR A N 1
ATOM 944 C CA . TYR A 1 115 ? -1.346 -1.597 14.684 1.00 92.19 115 TYR A CA 1
ATOM 945 C C . TYR A 1 115 ? -2.035 -1.685 13.322 1.00 92.19 115 TYR A C 1
ATOM 947 O O . TYR A 1 115 ? -1.356 -1.872 12.311 1.00 92.19 115 TYR A O 1
ATOM 955 N N . GLN A 1 116 ? -3.356 -1.513 13.275 1.00 93.94 116 GLN A N 1
ATOM 956 C CA . GLN A 1 116 ? -4.111 -1.491 12.026 1.00 93.94 116 GLN A CA 1
ATOM 957 C C . GLN A 1 116 ? -3.631 -0.359 11.105 1.00 93.94 116 GLN A C 1
ATOM 959 O O . GLN A 1 116 ? -3.335 -0.605 9.934 1.00 93.94 116 GLN A O 1
ATOM 964 N N . ASP A 1 117 ? -3.470 0.855 11.631 1.00 92.88 117 ASP A N 1
ATOM 965 C CA . ASP A 1 117 ? -2.971 2.001 10.869 1.00 92.88 117 ASP A CA 1
ATOM 966 C C . ASP A 1 117 ? -1.552 1.747 10.339 1.00 92.88 117 ASP A C 1
ATOM 968 O O . ASP A 1 117 ? -1.275 1.977 9.157 1.00 92.88 117 ASP A O 1
ATOM 972 N N . ASN A 1 118 ? -0.662 1.192 11.163 1.00 92.69 118 ASN A N 1
ATOM 973 C CA . ASN A 1 118 ? 0.689 0.824 10.740 1.00 92.69 118 ASN A CA 1
ATOM 974 C C . ASN A 1 118 ? 0.690 -0.258 9.654 1.00 92.69 118 ASN A C 1
ATOM 976 O O . ASN A 1 118 ? 1.447 -0.152 8.688 1.00 92.69 118 ASN A O 1
ATOM 980 N N . PHE A 1 119 ? -0.189 -1.256 9.754 1.00 93.00 119 PHE A N 1
ATOM 981 C CA . PHE A 1 119 ? -0.326 -2.286 8.729 1.00 93.00 119 PHE A CA 1
ATOM 982 C C . PHE A 1 119 ? -0.814 -1.698 7.400 1.00 93.00 119 PHE A C 1
ATOM 984 O O . PHE A 1 119 ? -0.283 -2.036 6.344 1.00 93.00 119 PHE A O 1
ATOM 991 N N . THR A 1 120 ? -1.772 -0.763 7.427 1.00 90.38 120 THR A N 1
ATOM 992 C CA . THR A 1 120 ? -2.224 -0.096 6.194 1.00 90.38 120 THR A CA 1
ATOM 993 C C . THR A 1 120 ? -1.136 0.763 5.551 1.00 90.38 120 THR A C 1
ATOM 995 O O . THR A 1 120 ? -1.012 0.759 4.327 1.00 90.38 120 THR A O 1
ATOM 998 N N . LYS A 1 121 ? -0.306 1.454 6.346 1.00 91.88 121 LYS A N 1
ATOM 999 C CA . LYS A 1 121 ? 0.865 2.188 5.837 1.00 91.88 121 LYS A CA 1
ATOM 1000 C C . LYS A 1 121 ? 1.877 1.244 5.192 1.00 91.88 121 LYS A C 1
ATOM 1002 O O . LYS A 1 121 ? 2.335 1.518 4.088 1.00 91.88 121 LYS A O 1
ATOM 1007 N N . LEU A 1 122 ? 2.185 0.128 5.855 1.00 92.38 122 LEU A N 1
ATOM 1008 C CA . LEU A 1 122 ? 3.114 -0.873 5.335 1.00 92.38 122 LEU A CA 1
ATOM 1009 C C . LEU A 1 122 ? 2.600 -1.490 4.030 1.00 92.38 122 LEU A C 1
ATOM 1011 O O . LEU A 1 122 ? 3.365 -1.628 3.081 1.00 92.38 122 LEU A O 1
ATOM 1015 N N . LYS A 1 123 ? 1.303 -1.809 3.962 1.00 91.06 123 LYS A N 1
ATOM 1016 C CA . LYS A 1 123 ? 0.667 -2.341 2.754 1.00 91.06 123 LYS A CA 1
ATOM 1017 C C . LYS A 1 123 ? 0.811 -1.382 1.569 1.00 91.06 123 LYS A C 1
ATOM 1019 O O . LYS A 1 123 ? 1.230 -1.822 0.507 1.00 91.06 123 LYS A O 1
ATOM 1024 N N . ARG A 1 124 ? 0.537 -0.086 1.765 1.00 89.56 124 ARG A N 1
ATOM 1025 C CA . ARG A 1 124 ? 0.719 0.930 0.712 1.00 89.56 124 ARG A CA 1
ATOM 1026 C C . ARG A 1 124 ? 2.175 1.028 0.261 1.00 89.56 124 ARG A C 1
ATOM 1028 O O . ARG A 1 124 ? 2.437 0.992 -0.929 1.00 89.56 124 ARG A O 1
ATOM 1035 N N . ALA A 1 125 ? 3.122 1.051 1.200 1.00 88.12 125 ALA A N 1
ATOM 1036 C CA . ALA A 1 125 ? 4.546 1.093 0.865 1.00 88.12 125 ALA A CA 1
ATOM 1037 C C . ALA A 1 125 ? 5.013 -0.145 0.073 1.00 88.12 125 ALA A C 1
ATOM 1039 O O . ALA A 1 125 ? 5.902 -0.042 -0.770 1.00 88.12 125 ALA A O 1
ATOM 1040 N N . LEU A 1 126 ? 4.428 -1.316 0.342 1.00 90.12 126 LEU A N 1
ATOM 1041 C CA . LEU A 1 126 ? 4.707 -2.539 -0.410 1.00 90.12 126 LEU A CA 1
ATOM 1042 C C . LEU A 1 126 ? 4.109 -2.483 -1.825 1.00 90.12 126 LEU A C 1
ATOM 1044 O O . LEU A 1 126 ? 4.774 -2.874 -2.780 1.00 90.12 126 LEU A O 1
ATOM 1048 N N . GLU A 1 127 ? 2.876 -1.986 -1.959 1.00 89.19 127 GLU A N 1
ATOM 1049 C CA . GLU A 1 127 ? 2.212 -1.783 -3.253 1.00 89.19 127 GLU A CA 1
ATOM 1050 C C . GLU A 1 127 ? 2.981 -0.777 -4.121 1.00 89.19 127 GLU A C 1
ATOM 1052 O O . GLU A 1 127 ? 3.225 -1.062 -5.291 1.00 89.19 127 GLU A O 1
ATOM 1057 N N . ASP A 1 128 ? 3.445 0.334 -3.541 1.00 86.56 128 ASP A N 1
ATOM 1058 C CA . ASP A 1 128 ? 4.249 1.342 -4.240 1.00 86.56 128 ASP A CA 1
ATOM 1059 C C . ASP A 1 128 ? 5.566 0.748 -4.765 1.00 86.56 128 ASP A C 1
ATOM 1061 O O . ASP A 1 128 ? 5.911 0.950 -5.930 1.00 86.56 128 ASP A O 1
ATOM 1065 N N . ARG A 1 129 ? 6.269 -0.057 -3.951 1.00 81.12 129 ARG A N 1
ATOM 1066 C CA . ARG A 1 129 ? 7.494 -0.753 -4.388 1.00 81.12 129 ARG A CA 1
ATOM 1067 C C . ARG A 1 129 ? 7.234 -1.753 -5.509 1.00 81.12 129 ARG A C 1
ATOM 1069 O O . ARG A 1 129 ? 7.999 -1.794 -6.466 1.00 81.12 129 ARG A O 1
ATOM 1076 N N . ALA A 1 130 ? 6.162 -2.539 -5.415 1.00 81.75 130 ALA A N 1
ATOM 1077 C CA . ALA A 1 130 ? 5.808 -3.490 -6.467 1.00 81.75 130 ALA A CA 1
ATOM 1078 C C . ALA A 1 130 ? 5.489 -2.769 -7.789 1.00 81.75 130 ALA A C 1
ATOM 1080 O O . ALA A 1 130 ? 5.867 -3.229 -8.866 1.00 81.75 130 ALA A O 1
ATOM 1081 N N . LEU A 1 131 ? 4.828 -1.610 -7.715 1.00 79.44 131 LEU A N 1
ATOM 1082 C CA . LEU A 1 131 ? 4.538 -0.781 -8.883 1.00 79.44 131 LEU A CA 1
ATOM 1083 C C . LEU A 1 131 ? 5.817 -0.187 -9.490 1.00 79.44 131 LEU A C 1
ATOM 1085 O O . LEU A 1 131 ? 5.942 -0.116 -10.713 1.00 79.44 131 LEU A O 1
ATOM 1089 N N . GLU A 1 132 ? 6.773 0.203 -8.648 1.00 80.19 132 GLU A N 1
ATOM 1090 C CA . GLU A 1 132 ? 8.075 0.729 -9.058 1.00 80.19 132 GLU A CA 1
ATOM 1091 C C . GLU A 1 132 ? 8.955 -0.344 -9.723 1.00 80.19 132 GLU A C 1
ATOM 1093 O O . GLU A 1 132 ? 9.533 -0.083 -10.777 1.00 80.19 132 GLU A O 1
ATOM 1098 N N . GLU A 1 133 ? 8.978 -1.573 -9.197 1.00 78.12 133 GLU A N 1
ATOM 1099 C CA . GLU A 1 133 ? 9.667 -2.715 -9.821 1.00 78.12 133 GLU A CA 1
ATOM 1100 C C . GLU A 1 133 ? 9.107 -3.022 -11.219 1.00 78.12 133 GLU A C 1
ATOM 1102 O O . GLU A 1 133 ? 9.865 -3.155 -12.184 1.00 78.12 133 GLU A O 1
ATOM 1107 N N . VAL A 1 134 ? 7.778 -3.050 -11.367 1.00 73.62 134 VAL A N 1
ATOM 1108 C CA . VAL A 1 134 ? 7.121 -3.257 -12.671 1.00 73.62 134 VAL A CA 1
ATOM 1109 C C . VAL A 1 134 ? 7.421 -2.106 -13.637 1.00 73.62 134 VAL A C 1
ATOM 1111 O O . VAL A 1 134 ? 7.674 -2.338 -14.824 1.00 73.62 134 VAL A O 1
ATOM 1114 N N . ARG A 1 135 ? 7.421 -0.858 -13.149 1.00 76.19 135 ARG A N 1
ATOM 1115 C CA . ARG A 1 135 ? 7.769 0.329 -13.945 1.00 76.19 135 ARG A CA 1
ATOM 1116 C C . ARG A 1 135 ? 9.210 0.253 -14.445 1.00 76.19 135 ARG A C 1
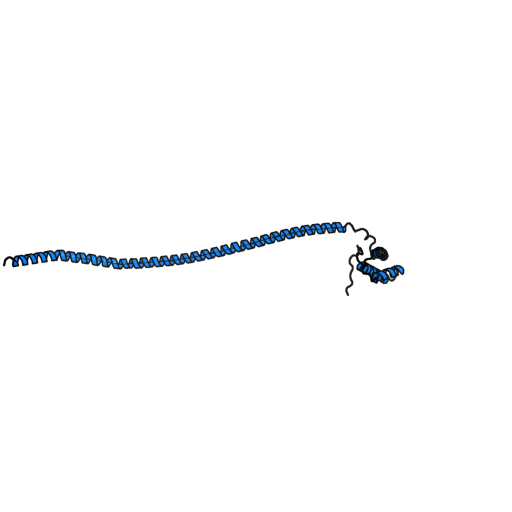ATOM 1118 O O . ARG A 1 135 ? 9.453 0.497 -15.626 1.00 76.19 135 ARG A O 1
ATOM 1125 N N . PHE A 1 136 ? 10.141 -0.147 -13.582 1.00 71.44 136 PHE A N 1
ATOM 1126 C CA . PHE A 1 136 ? 11.549 -0.308 -13.928 1.00 71.44 136 PHE A CA 1
ATOM 1127 C C . PHE A 1 136 ? 11.768 -1.435 -14.947 1.00 71.44 136 PHE A C 1
ATOM 1129 O O . PHE A 1 136 ? 12.496 -1.253 -15.925 1.00 71.44 136 PHE A O 1
ATOM 1136 N N . GLU A 1 137 ? 11.093 -2.580 -14.793 1.00 76.06 137 GLU A N 1
ATOM 1137 C CA . GLU A 1 137 ? 11.131 -3.646 -15.802 1.00 76.06 137 GLU A CA 1
ATOM 1138 C C . GLU A 1 137 ? 10.627 -3.174 -17.170 1.00 76.06 137 GLU A C 1
ATOM 1140 O O . GLU A 1 137 ? 11.185 -3.550 -18.209 1.00 76.06 137 GLU A O 1
ATOM 1145 N N . PHE A 1 138 ? 9.566 -2.364 -17.190 1.00 71.12 138 PHE A N 1
ATOM 1146 C CA . PHE A 1 138 ? 9.014 -1.823 -18.426 1.00 71.12 138 PHE A CA 1
ATOM 1147 C C . PHE A 1 138 ? 9.982 -0.840 -19.098 1.00 71.12 138 PHE A C 1
ATOM 1149 O O . PHE A 1 138 ? 10.253 -0.976 -20.294 1.00 71.12 138 PHE A O 1
ATOM 1156 N N . GLU A 1 139 ? 10.561 0.094 -18.337 1.00 73.25 139 GLU A N 1
ATOM 1157 C CA . GLU A 1 139 ? 11.573 1.035 -18.840 1.00 73.25 139 GLU A CA 1
ATOM 1158 C C . GLU A 1 139 ? 12.822 0.299 -19.360 1.00 73.25 139 GLU A C 1
ATOM 1160 O O . GLU A 1 139 ? 13.331 0.619 -20.437 1.00 73.25 139 GLU A O 1
ATOM 1165 N N . CYS A 1 140 ? 13.267 -0.757 -18.671 1.00 76.50 140 CYS A N 1
ATOM 1166 C CA . CYS A 1 140 ? 14.388 -1.590 -19.106 1.00 76.50 140 CYS A CA 1
ATOM 1167 C C . CYS A 1 140 ? 14.101 -2.300 -20.445 1.00 76.50 140 CYS A C 1
ATOM 1169 O O . CYS A 1 140 ? 14.938 -2.290 -21.355 1.00 76.50 140 CYS A O 1
ATOM 1171 N N . LYS A 1 141 ? 12.891 -2.855 -20.621 1.00 80.44 141 LYS A N 1
ATOM 1172 C CA . LYS A 1 141 ? 12.464 -3.485 -21.885 1.00 80.44 141 LYS A CA 1
ATOM 1173 C C . LYS A 1 141 ? 12.379 -2.478 -23.038 1.00 80.44 141 LYS A C 1
ATOM 1175 O O . LYS A 1 141 ? 12.755 -2.823 -24.163 1.00 80.44 141 LYS A O 1
ATOM 1180 N N . ASP A 1 142 ? 11.922 -1.251 -22.784 1.00 83.50 142 ASP A N 1
ATOM 1181 C CA . ASP A 1 142 ? 11.855 -0.199 -23.807 1.00 83.50 142 ASP A CA 1
ATOM 1182 C C . ASP A 1 142 ? 13.257 0.281 -24.227 1.00 83.50 142 ASP A C 1
ATOM 1184 O O . ASP A 1 142 ? 13.566 0.355 -25.420 1.00 83.50 142 ASP A O 1
ATOM 1188 N N . CYS A 1 143 ? 14.163 0.485 -23.264 1.00 78.75 143 CYS A N 1
ATOM 1189 C CA . CYS A 1 143 ? 15.572 0.791 -23.532 1.00 78.75 143 CYS A CA 1
ATOM 1190 C C . CYS A 1 143 ? 16.260 -0.317 -24.341 1.00 78.75 143 CYS A C 1
ATOM 1192 O O . CYS A 1 143 ? 16.955 -0.031 -25.319 1.00 78.75 143 CYS A O 1
ATOM 1194 N N . GLN A 1 144 ? 16.022 -1.588 -24.004 1.00 86.56 144 GLN A N 1
ATOM 1195 C CA . GLN A 1 144 ? 16.579 -2.715 -24.753 1.00 86.56 144 GLN A CA 1
ATOM 1196 C C . GLN A 1 144 ? 16.075 -2.744 -26.206 1.00 86.56 144 GLN A C 1
ATOM 1198 O O . GLN A 1 144 ? 16.850 -3.031 -27.122 1.00 86.56 144 GLN A O 1
ATOM 1203 N N . ARG A 1 145 ? 14.792 -2.440 -26.447 1.00 85.56 145 ARG A N 1
ATOM 1204 C CA . ARG A 1 145 ? 14.236 -2.346 -27.808 1.00 85.56 145 ARG A CA 1
ATOM 1205 C C . ARG A 1 145 ? 14.864 -1.202 -28.596 1.00 85.56 145 ARG A C 1
ATOM 1207 O O . ARG A 1 145 ? 15.299 -1.433 -29.723 1.00 85.56 145 ARG A O 1
ATOM 1214 N N . LYS A 1 146 ? 14.970 -0.009 -28.003 1.00 85.81 146 LYS A N 1
ATOM 1215 C CA . LYS A 1 146 ? 15.615 1.152 -28.643 1.00 85.81 146 LYS A CA 1
ATOM 1216 C C . LYS A 1 146 ? 17.070 0.861 -29.000 1.00 85.81 146 LYS A C 1
ATOM 1218 O O . LYS A 1 146 ? 17.477 1.138 -30.125 1.00 85.81 146 LYS A O 1
ATOM 1223 N N . LEU A 1 147 ? 17.821 0.225 -28.098 1.00 87.94 147 LEU A N 1
ATOM 1224 C CA . LEU A 1 147 ? 19.209 -0.164 -28.353 1.00 87.94 147 LEU A CA 1
ATOM 1225 C C . LEU A 1 147 ? 19.317 -1.174 -29.506 1.00 87.94 147 LEU A C 1
ATOM 1227 O O . LEU A 1 147 ? 20.161 -1.013 -30.382 1.00 87.94 147 LEU A O 1
ATOM 1231 N N . LYS A 1 148 ? 18.439 -2.188 -29.554 1.00 90.38 148 LYS A N 1
ATOM 1232 C CA . LYS A 1 148 ? 18.401 -3.164 -30.659 1.00 90.38 148 LYS A CA 1
ATOM 1233 C C . LYS A 1 148 ? 18.115 -2.501 -32.006 1.00 90.38 148 LYS A C 1
ATOM 1235 O O . LYS A 1 148 ? 18.783 -2.824 -32.983 1.00 90.38 148 LYS A O 1
ATOM 1240 N N . ILE A 1 149 ? 17.155 -1.574 -32.056 1.00 91.75 149 ILE A N 1
ATOM 1241 C CA . ILE A 1 149 ? 16.841 -0.821 -33.279 1.00 91.75 149 ILE A CA 1
ATOM 1242 C C . ILE A 1 149 ? 18.049 0.019 -33.698 1.00 91.75 149 ILE A C 1
ATOM 1244 O O . ILE A 1 149 ? 18.441 -0.023 -34.859 1.00 91.75 149 ILE A O 1
ATOM 1248 N N . LEU A 1 150 ? 18.678 0.728 -32.759 1.00 92.56 150 LEU A N 1
ATOM 1249 C CA . LEU A 1 150 ? 19.839 1.568 -33.045 1.00 92.56 150 LEU A CA 1
ATOM 1250 C C . LEU A 1 150 ? 21.024 0.750 -33.575 1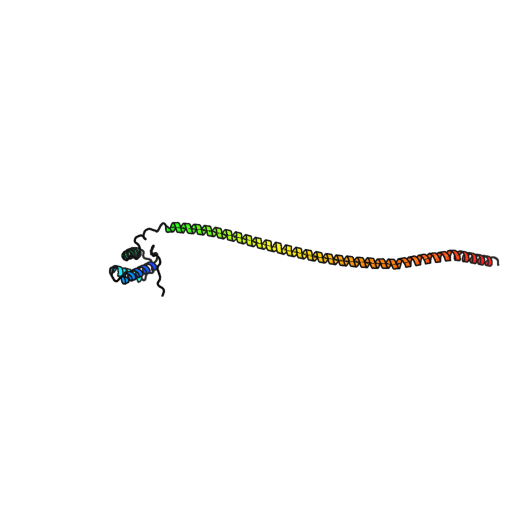.00 92.56 150 LEU A C 1
ATOM 1252 O O . LEU A 1 150 ? 21.633 1.135 -34.569 1.00 92.56 150 LEU A O 1
ATOM 1256 N N . MET A 1 151 ? 21.300 -0.413 -32.981 1.00 92.12 151 MET A N 1
ATOM 1257 C CA . MET A 1 151 ? 22.325 -1.340 -33.471 1.00 92.12 151 MET A CA 1
ATOM 1258 C C . MET A 1 151 ? 22.004 -1.880 -34.868 1.00 92.12 151 MET A C 1
ATOM 1260 O O . MET A 1 151 ? 22.901 -1.976 -35.702 1.00 92.12 151 MET A O 1
ATOM 1264 N N . ALA A 1 152 ? 20.737 -2.201 -35.150 1.00 93.19 152 ALA A N 1
ATOM 1265 C CA . ALA A 1 152 ? 20.317 -2.647 -36.477 1.00 93.19 152 ALA A CA 1
ATOM 1266 C C . ALA A 1 152 ? 20.489 -1.540 -37.531 1.00 93.19 152 ALA A C 1
ATOM 1268 O O . ALA A 1 152 ? 21.034 -1.795 -38.602 1.00 93.19 152 ALA A O 1
ATOM 1269 N N . VAL A 1 153 ? 20.093 -0.303 -37.214 1.00 94.25 153 VAL A N 1
ATOM 1270 C CA . VAL A 1 153 ? 20.288 0.860 -38.097 1.00 94.25 153 VAL A CA 1
ATOM 1271 C C . VAL A 1 153 ? 21.774 1.107 -38.346 1.00 94.25 153 VAL A C 1
ATOM 1273 O O . VAL A 1 153 ? 22.176 1.289 -39.493 1.00 94.25 153 VAL A O 1
ATOM 1276 N N . LEU A 1 154 ? 22.605 1.055 -37.301 1.00 94.00 154 LEU A N 1
ATOM 1277 C CA . LEU A 1 154 ? 24.053 1.208 -37.427 1.00 94.00 154 LEU A CA 1
ATOM 1278 C C . LEU A 1 154 ? 24.655 0.125 -38.336 1.00 94.00 154 LEU A C 1
ATOM 1280 O O . LEU A 1 154 ? 25.463 0.436 -39.207 1.00 94.00 154 LEU A O 1
ATOM 1284 N N . ALA A 1 155 ? 24.234 -1.133 -38.178 1.00 93.81 155 ALA A N 1
ATOM 1285 C CA . ALA A 1 155 ? 24.696 -2.236 -39.017 1.00 93.81 155 ALA A CA 1
ATOM 1286 C C . ALA A 1 155 ? 24.324 -2.030 -40.494 1.00 93.81 155 ALA A C 1
ATOM 1288 O O . ALA A 1 155 ? 25.161 -2.240 -41.369 1.00 93.81 155 ALA A O 1
ATOM 1289 N N . VAL A 1 156 ? 23.100 -1.566 -40.776 1.00 93.88 156 VAL A N 1
ATOM 1290 C CA . VAL A 1 156 ? 22.663 -1.238 -42.143 1.00 93.88 156 VAL A CA 1
ATOM 1291 C C . VAL A 1 156 ? 23.482 -0.084 -42.719 1.00 93.88 156 VAL A C 1
ATOM 1293 O O . VAL A 1 156 ? 23.938 -0.186 -43.853 1.00 93.88 156 VAL A O 1
ATOM 1296 N N . LEU A 1 157 ? 23.731 0.978 -41.948 1.00 91.56 157 LEU A N 1
ATOM 1297 C CA . LEU A 1 157 ? 24.555 2.108 -42.393 1.00 91.56 157 LEU A CA 1
ATOM 1298 C C . LEU A 1 157 ? 25.991 1.685 -42.721 1.00 91.56 157 LEU A C 1
ATOM 1300 O O . LEU A 1 157 ? 26.523 2.096 -43.748 1.00 91.56 157 LEU A O 1
ATOM 1304 N N . ILE A 1 158 ? 26.601 0.834 -41.890 1.00 91.06 158 ILE A N 1
ATOM 1305 C CA . ILE A 1 158 ? 27.936 0.276 -42.156 1.00 91.06 158 ILE A CA 1
ATOM 1306 C C . ILE A 1 158 ? 27.921 -0.550 -43.446 1.00 91.06 158 ILE A C 1
ATOM 1308 O O . ILE A 1 158 ? 28.839 -0.439 -44.257 1.00 91.06 158 ILE A O 1
ATOM 1312 N N . LEU A 1 159 ? 26.876 -1.352 -43.664 1.00 90.62 159 LEU A N 1
ATOM 1313 C CA . LEU A 1 159 ? 26.748 -2.188 -44.854 1.00 90.62 159 LEU A CA 1
ATOM 1314 C C . LEU A 1 159 ? 26.599 -1.334 -46.122 1.00 90.62 159 LEU A C 1
ATOM 1316 O O . LEU A 1 159 ? 27.301 -1.581 -47.100 1.00 90.62 159 LEU A O 1
ATOM 1320 N N . VAL A 1 160 ? 25.770 -0.288 -46.084 1.00 89.88 160 VAL A N 1
ATOM 1321 C CA . VAL A 1 160 ? 25.625 0.680 -47.186 1.00 89.88 160 VAL A CA 1
ATOM 1322 C C . VAL A 1 160 ? 26.950 1.393 -47.464 1.00 89.88 160 VAL A C 1
ATOM 1324 O O . VAL A 1 160 ? 27.418 1.376 -48.597 1.00 89.88 160 VAL A O 1
ATOM 1327 N N . ALA A 1 161 ? 27.616 1.919 -46.432 1.00 84.62 161 ALA A N 1
ATOM 1328 C CA . ALA A 1 161 ? 28.908 2.581 -46.596 1.00 84.62 161 ALA A CA 1
ATOM 1329 C C . ALA A 1 161 ? 29.963 1.633 -47.192 1.00 84.62 161 ALA A C 1
ATOM 1331 O O . ALA A 1 161 ? 30.743 2.028 -48.055 1.00 84.62 161 ALA A O 1
ATOM 1332 N N . SER A 1 162 ? 29.974 0.360 -46.779 1.00 86.06 162 SER A N 1
ATOM 1333 C CA . SER A 1 162 ? 30.886 -0.642 -47.341 1.00 86.06 162 SER A CA 1
ATOM 1334 C C . SER A 1 162 ? 30.628 -0.918 -48.827 1.00 86.06 162 SER A C 1
ATOM 1336 O O . SER A 1 162 ? 31.577 -1.121 -49.581 1.00 86.06 162 SER A O 1
ATOM 1338 N N . TRP A 1 163 ? 29.369 -0.865 -49.267 1.00 84.44 163 TRP A N 1
ATOM 1339 C CA . TRP A 1 163 ? 28.997 -1.002 -50.676 1.00 84.44 163 TRP A CA 1
ATOM 1340 C C . TRP A 1 163 ? 29.482 0.177 -51.515 1.00 84.44 163 TRP A C 1
ATOM 1342 O O . TRP A 1 163 ? 30.013 -0.032 -52.607 1.00 84.44 163 TRP A O 1
ATOM 1352 N N . ASP A 1 164 ? 29.382 1.395 -50.983 1.00 82.19 164 ASP A N 1
ATOM 1353 C CA . ASP A 1 164 ? 29.923 2.582 -51.644 1.00 82.19 164 ASP A CA 1
ATOM 1354 C C . ASP A 1 164 ? 31.436 2.442 -51.854 1.00 82.19 164 ASP A C 1
ATOM 1356 O O . ASP A 1 164 ? 31.928 2.701 -52.951 1.00 82.19 164 ASP A O 1
ATOM 1360 N N . PHE A 1 165 ? 32.178 1.927 -50.864 1.00 79.12 165 PHE A N 1
ATOM 1361 C CA . PHE A 1 165 ? 33.610 1.638 -51.020 1.00 79.12 165 PHE A CA 1
ATOM 1362 C C . PHE A 1 165 ? 33.901 0.608 -52.121 1.00 79.12 165 PHE A C 1
ATOM 1364 O O . PHE A 1 165 ? 34.846 0.798 -52.890 1.00 79.12 165 PHE A O 1
ATOM 1371 N N . VAL A 1 166 ? 33.092 -0.451 -52.237 1.00 82.62 166 VAL A N 1
ATOM 1372 C CA . VAL A 1 166 ? 33.251 -1.480 -53.283 1.00 82.62 166 VAL A CA 1
ATOM 1373 C C . VAL A 1 166 ? 33.061 -0.899 -54.686 1.00 82.62 166 VAL A C 1
ATOM 1375 O O . VAL A 1 166 ? 33.715 -1.358 -55.617 1.00 82.62 166 VAL A O 1
ATOM 1378 N N . ILE A 1 167 ? 32.214 0.121 -54.848 1.00 80.44 167 ILE A N 1
ATOM 1379 C CA . ILE A 1 167 ? 31.976 0.781 -56.142 1.00 80.44 167 ILE A CA 1
ATOM 1380 C C . ILE A 1 167 ? 33.017 1.877 -56.413 1.00 80.44 167 ILE A C 1
ATOM 1382 O O . ILE A 1 167 ? 33.522 1.992 -57.533 1.00 80.44 167 ILE A O 1
ATOM 1386 N N . LEU A 1 168 ? 33.376 2.661 -55.393 1.00 81.00 168 LEU A N 1
ATOM 1387 C CA . LEU A 1 168 ? 34.331 3.764 -55.508 1.00 81.00 168 LEU A CA 1
ATOM 1388 C C . LEU A 1 168 ? 35.743 3.269 -55.829 1.00 81.00 168 LEU A C 1
ATOM 1390 O O . LEU A 1 168 ? 36.398 3.843 -56.698 1.00 81.00 168 LEU A O 1
ATOM 1394 N N . ILE A 1 169 ? 36.225 2.207 -55.173 1.00 82.12 169 ILE A N 1
ATOM 1395 C CA . ILE A 1 169 ? 37.605 1.726 -55.359 1.00 82.12 169 ILE A CA 1
ATOM 1396 C C . ILE A 1 169 ? 37.907 1.393 -56.839 1.00 82.12 169 ILE A C 1
ATOM 1398 O O . ILE A 1 169 ? 38.880 1.935 -57.370 1.00 82.12 169 ILE A O 1
ATOM 1402 N N . PRO A 1 170 ? 37.093 0.594 -57.558 1.00 86.81 170 PRO A N 1
ATOM 1403 C CA . PRO A 1 170 ? 37.289 0.341 -58.986 1.00 86.81 170 PRO A CA 1
ATOM 1404 C C . PRO A 1 170 ? 37.253 1.605 -59.848 1.00 86.81 170 PRO A C 1
ATOM 1406 O O . PRO A 1 170 ? 38.061 1.734 -60.765 1.00 86.81 170 PRO A O 1
ATOM 1409 N N . GLN A 1 171 ? 36.356 2.554 -59.559 1.00 87.88 171 GLN A N 1
ATOM 1410 C CA . GLN A 1 171 ? 36.267 3.810 -60.312 1.00 87.88 171 GLN A CA 1
ATOM 1411 C C . GLN A 1 171 ? 37.543 4.648 -60.177 1.00 87.88 171 GLN A C 1
ATOM 1413 O O . GLN A 1 171 ? 38.064 5.135 -61.182 1.00 87.88 171 GLN A O 1
ATOM 1418 N N . TRP A 1 172 ? 38.090 4.768 -58.963 1.00 90.56 172 TRP A N 1
ATOM 1419 C CA . TRP A 1 172 ? 39.367 5.449 -58.733 1.00 90.56 172 TRP A CA 1
ATOM 1420 C C . TRP A 1 172 ? 40.527 4.752 -59.448 1.00 90.56 172 TRP A C 1
ATOM 1422 O O . TRP A 1 172 ? 41.356 5.427 -60.057 1.00 90.56 172 TRP A O 1
ATOM 1432 N N . ILE A 1 173 ? 40.567 3.415 -59.440 1.00 90.19 173 ILE A N 1
ATOM 1433 C CA . ILE A 1 173 ? 41.589 2.642 -60.164 1.00 90.19 173 ILE A CA 1
ATOM 1434 C C . ILE A 1 173 ? 41.506 2.909 -61.673 1.00 90.19 173 ILE A C 1
ATOM 1436 O O . ILE A 1 173 ? 42.533 3.170 -62.301 1.00 90.19 173 ILE A O 1
ATOM 1440 N N . ILE A 1 174 ? 40.300 2.890 -62.253 1.00 92.31 174 ILE A N 1
ATOM 1441 C CA . ILE A 1 174 ? 40.086 3.168 -63.683 1.00 92.31 174 ILE A CA 1
ATOM 1442 C C . ILE A 1 174 ? 40.544 4.586 -64.034 1.00 92.31 174 ILE A C 1
ATOM 1444 O O . ILE A 1 174 ? 41.266 4.764 -65.015 1.00 92.31 174 ILE A O 1
ATOM 1448 N N . LEU A 1 175 ? 40.180 5.585 -63.222 1.00 92.50 175 LEU A N 1
ATOM 1449 C CA . LEU A 1 175 ? 40.616 6.966 -63.425 1.00 92.50 175 LEU A CA 1
ATOM 1450 C C . LEU A 1 175 ? 42.144 7.072 -63.410 1.00 92.50 175 LEU A C 1
ATOM 1452 O O . LEU A 1 175 ? 42.721 7.630 -64.340 1.00 92.50 175 LEU A O 1
ATOM 1456 N N . ILE A 1 176 ? 42.813 6.497 -62.407 1.00 92.88 176 ILE A N 1
ATOM 1457 C CA . ILE A 1 176 ? 44.282 6.517 -62.313 1.00 92.88 176 ILE A CA 1
ATOM 1458 C C . ILE A 1 176 ? 44.917 5.867 -63.551 1.00 92.88 176 ILE A C 1
ATOM 1460 O O . ILE A 1 176 ? 45.835 6.440 -64.141 1.00 92.88 176 ILE A O 1
ATOM 1464 N N . LEU A 1 177 ? 44.404 4.713 -63.991 1.00 93.75 177 LEU A N 1
ATOM 1465 C CA . LEU A 1 177 ? 44.904 4.024 -65.182 1.00 93.75 177 LEU A CA 1
ATOM 1466 C C . LEU A 1 177 ? 44.742 4.887 -66.446 1.00 93.75 177 LEU A C 1
ATOM 1468 O O . LEU A 1 177 ? 45.665 4.989 -67.254 1.00 93.75 177 LEU A O 1
ATOM 1472 N N . GLN A 1 178 ? 43.596 5.557 -66.597 1.00 94.62 178 GLN A N 1
ATOM 1473 C CA . GLN A 1 178 ? 43.329 6.465 -67.713 1.00 94.62 178 GLN A CA 1
ATOM 1474 C C . GLN A 1 178 ? 44.298 7.656 -67.726 1.00 94.62 178 GLN A C 1
ATOM 1476 O O . GLN A 1 178 ? 44.821 8.009 -68.787 1.00 94.62 178 GLN A O 1
ATOM 1481 N N . TRP A 1 179 ? 44.583 8.252 -66.565 1.00 95.50 179 TRP A N 1
ATOM 1482 C CA . TRP A 1 179 ? 45.579 9.320 -66.441 1.00 95.50 179 TRP A CA 1
ATOM 1483 C C . TRP A 1 179 ? 46.979 8.845 -66.841 1.00 95.50 179 TRP A C 1
ATOM 1485 O O . TRP A 1 179 ? 47.659 9.537 -67.600 1.00 95.50 179 TRP A O 1
ATOM 1495 N N . MET A 1 180 ? 47.391 7.648 -66.409 1.00 95.06 180 MET A N 1
ATOM 1496 C CA . MET A 1 180 ? 48.684 7.067 -66.791 1.00 95.06 180 MET A CA 1
ATOM 1497 C C . MET A 1 180 ? 48.797 6.831 -68.302 1.00 95.06 180 MET A C 1
ATOM 1499 O O . MET A 1 180 ? 49.811 7.189 -68.899 1.00 95.06 180 MET A O 1
ATOM 1503 N N . ILE A 1 181 ? 47.757 6.274 -68.934 1.00 94.00 181 ILE A N 1
ATOM 1504 C CA . ILE A 1 181 ? 47.730 6.049 -70.389 1.00 94.00 181 ILE A CA 1
ATOM 1505 C C . ILE A 1 181 ? 47.807 7.384 -71.136 1.00 94.00 181 ILE A C 1
ATOM 1507 O O . ILE A 1 181 ? 48.599 7.529 -72.065 1.00 94.00 181 ILE A O 1
ATOM 1511 N N . THR A 1 182 ? 47.027 8.379 -70.709 1.00 94.12 182 THR A N 1
ATOM 1512 C CA . THR A 1 182 ? 47.008 9.707 -71.342 1.00 94.12 182 THR A CA 1
ATOM 1513 C C . THR A 1 182 ? 48.371 10.392 -71.232 1.00 94.12 182 THR A C 1
ATOM 1515 O O . THR A 1 182 ? 48.861 10.950 -72.213 1.00 94.12 182 THR A O 1
ATOM 1518 N N . ALA A 1 183 ? 49.023 10.295 -70.070 1.00 93.81 183 ALA A N 1
ATOM 1519 C CA . ALA A 1 183 ? 50.373 10.809 -69.868 1.00 93.81 183 ALA A CA 1
ATOM 1520 C C . ALA A 1 183 ? 51.405 10.086 -70.751 1.00 93.81 183 ALA A C 1
ATOM 1522 O O . ALA A 1 183 ? 52.237 10.742 -71.374 1.00 93.81 183 ALA A O 1
ATOM 1523 N N . ALA A 1 184 ? 51.329 8.755 -70.866 1.00 93.62 184 ALA A N 1
ATOM 1524 C CA . ALA A 1 184 ? 52.225 7.976 -71.722 1.00 93.62 184 ALA A CA 1
ATOM 1525 C C . ALA A 1 184 ? 52.079 8.350 -73.208 1.00 93.62 184 ALA A C 1
ATOM 1527 O O . ALA A 1 184 ? 53.079 8.555 -73.894 1.00 93.62 184 ALA A O 1
ATOM 1528 N N . ILE A 1 185 ? 50.842 8.506 -73.696 1.00 93.62 185 ILE A N 1
ATOM 1529 C CA . ILE A 1 185 ? 50.564 8.967 -75.064 1.00 93.62 185 ILE A CA 1
ATOM 1530 C C . ILE A 1 185 ? 51.121 10.380 -75.268 1.00 93.62 185 ILE A C 1
ATOM 1532 O O . ILE A 1 185 ? 51.816 10.625 -76.251 1.00 93.62 185 ILE A O 1
ATOM 1536 N N . ALA A 1 186 ? 50.875 11.303 -74.335 1.00 91.94 186 ALA A N 1
ATOM 1537 C CA . ALA A 1 186 ? 51.382 12.669 -74.425 1.00 91.94 186 ALA A CA 1
ATOM 1538 C C . ALA A 1 186 ? 52.918 12.708 -74.516 1.00 91.94 186 ALA A C 1
ATOM 1540 O O . ALA A 1 186 ? 53.457 13.413 -75.366 1.00 91.94 186 ALA A O 1
ATOM 1541 N N . ILE A 1 187 ? 53.623 11.897 -73.718 1.00 93.62 187 ILE A N 1
ATOM 1542 C CA . ILE A 1 187 ? 55.092 11.800 -73.748 1.00 93.62 187 ILE A CA 1
ATOM 1543 C C . ILE A 1 187 ? 55.613 11.349 -75.122 1.00 93.62 187 ILE A C 1
ATOM 1545 O O . ILE A 1 187 ? 56.661 11.823 -75.546 1.00 93.62 187 ILE A O 1
ATOM 1549 N N . VAL A 1 188 ? 54.903 10.466 -75.831 1.00 92.12 188 VAL A N 1
ATOM 1550 C CA . VAL A 1 188 ? 55.329 9.972 -77.155 1.00 92.12 188 VAL A CA 1
ATOM 1551 C C . VAL A 1 188 ? 54.957 10.945 -78.276 1.00 92.12 188 VAL A C 1
ATOM 1553 O O . VAL A 1 188 ? 55.771 11.233 -79.154 1.00 92.12 188 VAL A O 1
ATOM 1556 N N . PHE A 1 189 ? 53.729 11.464 -78.263 1.00 90.62 189 PHE A N 1
ATOM 1557 C CA . PHE A 1 189 ? 53.208 12.271 -79.366 1.00 90.62 189 PHE A CA 1
ATOM 1558 C C . PHE A 1 189 ? 53.682 13.726 -79.326 1.00 90.62 189 PHE A C 1
ATOM 1560 O O . PHE A 1 189 ? 53.891 14.307 -80.389 1.00 90.62 189 PHE A O 1
ATOM 1567 N N . ILE A 1 190 ? 53.899 14.319 -78.144 1.00 92.00 190 ILE A N 1
ATOM 1568 C CA . ILE A 1 190 ? 54.355 15.715 -78.038 1.00 92.00 190 ILE A CA 1
ATOM 1569 C C . ILE A 1 190 ? 55.718 15.919 -78.731 1.00 92.00 190 ILE A C 1
ATOM 1571 O O . ILE A 1 190 ? 55.796 16.802 -79.586 1.00 92.00 190 ILE A O 1
ATOM 1575 N N . PRO A 1 191 ? 56.772 15.116 -78.473 1.00 92.12 191 PRO A N 1
ATOM 1576 C CA . PRO A 1 191 ? 58.049 15.258 -79.173 1.00 92.12 191 PRO A CA 1
ATOM 1577 C C . PRO A 1 191 ? 57.921 15.060 -80.682 1.00 92.12 191 PRO A C 1
ATOM 1579 O O . PRO A 1 191 ? 58.525 15.804 -81.446 1.00 92.12 191 PRO A O 1
ATOM 1582 N N . MET A 1 192 ? 57.105 14.097 -81.124 1.00 91.56 192 MET A N 1
ATOM 1583 C CA . MET A 1 192 ? 56.879 13.846 -82.549 1.00 91.56 192 MET A CA 1
ATOM 1584 C C . MET A 1 192 ? 56.229 15.053 -83.240 1.00 91.56 192 MET A C 1
ATOM 1586 O O . MET A 1 192 ? 56.663 15.445 -84.321 1.00 91.56 192 MET A O 1
ATOM 1590 N N . ILE A 1 193 ? 55.229 15.673 -82.605 1.00 90.62 193 ILE A N 1
ATOM 1591 C CA . ILE A 1 193 ? 54.588 16.897 -83.103 1.00 90.62 193 ILE A CA 1
ATOM 1592 C C . ILE A 1 193 ? 55.590 18.056 -83.128 1.00 90.62 193 ILE A C 1
ATOM 1594 O O . ILE A 1 193 ? 55.634 18.788 -84.113 1.00 90.62 193 ILE A O 1
ATOM 1598 N N . ILE A 1 194 ? 56.419 18.208 -82.089 1.00 91.19 194 ILE A N 1
ATOM 1599 C CA . ILE A 1 194 ? 57.461 19.244 -82.035 1.00 91.19 194 ILE A CA 1
ATOM 1600 C C . ILE A 1 194 ? 58.467 19.064 -83.178 1.00 91.19 194 ILE A C 1
ATOM 1602 O O . ILE A 1 194 ? 58.770 20.031 -83.869 1.00 91.19 194 ILE A O 1
ATOM 1606 N N . VAL A 1 195 ? 58.952 17.840 -83.418 1.00 91.62 195 VAL A N 1
ATOM 1607 C CA . VAL A 1 195 ? 59.879 17.539 -84.523 1.00 91.62 195 VAL A CA 1
ATOM 1608 C C . VAL A 1 195 ? 59.225 17.815 -85.875 1.00 91.62 195 VAL A C 1
ATOM 1610 O O . VAL A 1 195 ? 59.820 18.489 -86.712 1.00 91.62 195 VAL A O 1
ATOM 1613 N N . ALA A 1 196 ? 57.985 17.363 -86.084 1.00 89.50 196 ALA A N 1
ATOM 1614 C CA . ALA A 1 196 ? 57.247 17.638 -87.314 1.00 89.50 196 ALA A CA 1
ATOM 1615 C C . ALA A 1 196 ? 57.063 19.148 -87.545 1.00 89.50 196 ALA A C 1
ATOM 1617 O O . ALA A 1 196 ? 57.248 19.631 -88.661 1.00 89.50 196 ALA A O 1
ATOM 1618 N N . PHE A 1 197 ? 56.747 19.905 -86.491 1.00 90.19 197 PHE A N 1
ATOM 1619 C CA . PHE A 1 197 ? 56.611 21.357 -86.554 1.00 90.19 197 PHE A CA 1
ATOM 1620 C C . PHE A 1 197 ? 57.942 22.045 -86.884 1.00 90.19 197 PHE A C 1
ATOM 1622 O O . PHE A 1 197 ? 57.974 22.907 -87.759 1.00 90.19 197 PHE A O 1
ATOM 1629 N N . LEU A 1 198 ? 59.046 21.633 -86.249 1.00 89.69 198 LEU A N 1
ATOM 1630 C CA . LEU A 1 198 ? 60.387 22.148 -86.547 1.00 89.69 198 LEU A CA 1
ATOM 1631 C C . LEU A 1 198 ? 60.776 21.896 -88.010 1.00 89.69 198 LEU A C 1
ATOM 1633 O O . LEU A 1 198 ? 61.216 22.830 -88.675 1.00 89.69 198 LEU A O 1
ATOM 1637 N N . CYS A 1 199 ? 60.525 20.695 -88.544 1.00 87.50 199 CYS A N 1
ATOM 1638 C CA . CYS A 1 199 ? 60.760 20.402 -89.961 1.00 87.50 199 CYS A CA 1
ATOM 1639 C C . CYS A 1 199 ? 59.938 21.306 -90.896 1.00 87.50 199 CYS A C 1
ATOM 1641 O O . CYS A 1 199 ? 60.460 21.790 -91.897 1.00 87.50 199 CYS A O 1
ATOM 1643 N N . VAL A 1 200 ? 58.660 21.562 -90.587 1.00 88.56 200 VAL A N 1
ATOM 1644 C CA . VAL A 1 200 ? 57.817 22.462 -91.398 1.00 88.56 200 VAL A CA 1
ATOM 1645 C C . VAL A 1 200 ? 58.341 23.899 -91.359 1.00 88.56 200 VAL A C 1
ATOM 1647 O O . VAL A 1 200 ? 58.386 24.557 -92.399 1.00 88.56 200 VAL A O 1
ATOM 1650 N N . VAL A 1 201 ? 58.760 24.385 -90.187 1.00 88.56 201 VAL A N 1
ATOM 1651 C CA . VAL A 1 201 ? 59.338 25.729 -90.033 1.00 88.56 201 VAL A CA 1
ATOM 1652 C C . VAL A 1 201 ? 60.654 25.855 -90.804 1.00 88.56 201 VAL A C 1
ATOM 1654 O O . VAL A 1 201 ? 60.828 26.836 -91.524 1.00 88.56 201 VAL A O 1
ATOM 1657 N N . GLU A 1 202 ? 61.546 24.862 -90.731 1.00 85.81 202 GLU A N 1
ATOM 1658 C CA . GLU A 1 202 ? 62.780 24.845 -91.530 1.00 85.81 202 GLU A CA 1
ATOM 1659 C C . GLU A 1 202 ? 62.483 24.882 -93.036 1.00 85.81 202 GLU A C 1
ATOM 1661 O O . GLU A 1 202 ? 63.073 25.689 -93.754 1.00 85.81 202 GLU A O 1
ATOM 1666 N N . CYS A 1 203 ? 61.520 24.089 -93.521 1.00 81.12 203 CYS A N 1
ATOM 1667 C CA . CYS A 1 203 ? 61.115 24.110 -94.930 1.00 81.12 203 CYS A CA 1
ATOM 1668 C C . CYS A 1 203 ? 60.482 25.439 -95.380 1.00 81.12 203 CYS A C 1
ATOM 1670 O O . CYS A 1 203 ? 60.565 25.773 -96.561 1.00 81.12 203 CYS A O 1
ATOM 1672 N N . LEU A 1 204 ? 59.830 26.182 -94.479 1.00 80.00 204 LEU A N 1
ATOM 1673 C CA . LEU A 1 204 ? 59.238 27.489 -94.783 1.00 80.00 204 LEU A CA 1
ATOM 1674 C C . LEU A 1 204 ? 60.275 28.617 -94.827 1.00 80.00 204 LEU A C 1
ATOM 1676 O O . LEU A 1 204 ? 60.104 29.543 -95.612 1.00 80.00 204 LEU A O 1
ATOM 1680 N N . PHE A 1 205 ? 61.330 28.548 -94.011 1.00 77.38 205 PHE A N 1
ATOM 1681 C CA . PHE A 1 205 ? 62.382 29.572 -93.967 1.00 77.38 205 PHE A CA 1
ATOM 1682 C C . PHE A 1 205 ? 63.490 29.380 -95.015 1.00 77.38 205 PHE A C 1
ATOM 1684 O O . PHE A 1 205 ? 64.168 30.347 -95.348 1.00 77.38 205 PHE A O 1
ATOM 1691 N N . TYR A 1 206 ? 63.682 28.164 -95.538 1.00 64.31 206 TYR A N 1
ATOM 1692 C CA . TYR A 1 206 ? 64.685 27.853 -96.573 1.00 64.31 206 TYR A CA 1
ATOM 1693 C C . TYR A 1 206 ? 64.150 27.915 -98.020 1.00 64.31 206 TYR A C 1
ATOM 1695 O O . TYR A 1 206 ? 64.769 27.367 -98.936 1.00 64.31 206 TYR A O 1
ATOM 1703 N N . LYS A 1 207 ? 63.014 28.584 -98.235 1.00 54.44 207 LYS A N 1
ATOM 1704 C CA . LYS A 1 207 ? 62.438 28.881 -99.554 1.00 54.44 207 LYS A CA 1
ATOM 1705 C C . LYS A 1 207 ? 62.526 30.371 -99.850 1.00 54.44 207 LYS A C 1
ATOM 1707 O O . LYS A 1 207 ? 62.775 30.696 -101.030 1.00 54.44 207 LYS A O 1
#

Secondary structure (DSSP, 8-state):
---------S-----SHHHHHHHHHHHHHHHHHTSS--S-HHHHHHHHHHHT----S--HHHHHHHHHHHHHTTSS-TTTTS-TTHHHHHHHHHHHHHHHHHHHHHHHHHHHHHHHHHHHHHHHHHHHHHHHHHHHHHHHHHHHHHHHHHHHHHHHHHHHHHHHHHHHHHHHHHHHHHHHHHHHHHHHHHHHHHHHHHHHHHHHHT-

pLDDT: mean 78.84, std 15.59, range [28.78, 95.56]

Foldseek 3Di:
DDDPPPPDPAADPPPFLVSLLVLLVVLLVLCVVVVDRLDDPVSVVLSVCSNPPPDRDDDPVSVVSSVVSCVSSVVYDPPSPPDPPPVVVVVVVVVVVVVVVVVVVVVVVVVVVVVVVVVVVVVVVVVVVVVVVVVVVVVVVVVVVVVVVVVVVVVVVVVVVVVVVVVVVVVVVVVVVVVVVVVVVCVVVVVVVVVVVVVVVVVVVVD

Sequence (207 aa):
MAPVRFGDLKEYVVQSCDQQRGLAAHMRQADDNLGRTLFKRNDRQFLNKVIHDASMDHRPEYDKRLKQLAKLIGVIDADATHHDVGTDHRFKRLEQENRKLKRQLEFALTELKNYQDNFTKLKRALEDRALEEVRFEFECKDCQRKLKILMAVLAVLILVASWDFVILIPQWIILILQWMITAAIAIVFIPMIIVAFLCVVECLFYK

Radius of gyration: 65.29 Å; chains: 1; bounding box: 124×52×162 Å